Protein AF-A0A0P7KLW0-F1 (afdb_monomer_lite)

Sequence (249 aa):
MVVEVHFADFGMEVHVEDLSSQNHQKFRFFIYCDQPLLVEGDLVSRRRETFSFLHPQSLEDTTVVNGDRLVDFEALEKDIDPSIIPGDVSELLPSERRHFGSGSGGSAKVSGTLRSVLEDFVKKEIVGAKLVSHYLNETGRVTADGSPWTPRLAYFLIALSGVSQEKPAKQKKRTARHKPQKAQKPQPHARVKKRPRLSRTQFGNSVSQSAKKTHKPRSEPAARLSTDVDDWARMLSRLGRVSRKDDDG

Radius of gyration: 30.96 Å; chains: 1; bounding box: 100×59×79 Å

Structure (mmCIF, N/CA/C/O backbone):
data_AF-A0A0P7KLW0-F1
#
_entry.id   AF-A0A0P7KLW0-F1
#
loop_
_atom_site.group_PDB
_atom_site.id
_atom_site.type_symbol
_atom_site.label_atom_id
_atom_site.label_alt_id
_atom_site.label_comp_id
_atom_site.label_asym_id
_atom_site.label_entity_id
_atom_site.label_seq_id
_atom_site.pdbx_PDB_ins_code
_atom_site.Cartn_x
_atom_site.Cartn_y
_atom_site.Cartn_z
_atom_site.occupancy
_atom_site.B_iso_or_equiv
_atom_site.auth_seq_id
_atom_site.auth_comp_id
_atom_site.auth_asym_id
_atom_site.auth_atom_id
_atom_site.pdbx_PDB_model_num
ATOM 1 N N . MET A 1 1 ? 18.971 -8.051 -14.921 1.00 91.56 1 MET A N 1
ATOM 2 C CA . MET A 1 1 ? 18.020 -9.086 -15.369 1.00 91.56 1 MET A CA 1
ATOM 3 C C . MET A 1 1 ? 17.186 -9.526 -14.190 1.00 91.56 1 MET A C 1
ATOM 5 O O . MET A 1 1 ? 17.732 -9.668 -13.102 1.00 91.56 1 MET A O 1
ATOM 9 N N . VAL A 1 2 ? 15.884 -9.684 -14.383 1.00 94.44 2 VAL A N 1
ATOM 10 C CA . VAL A 1 2 ? 14.975 -10.185 -13.353 1.00 94.44 2 VAL A CA 1
ATOM 11 C C . VAL A 1 2 ? 15.269 -11.659 -13.103 1.00 94.44 2 VAL A C 1
ATOM 13 O O . VAL A 1 2 ? 15.330 -12.445 -14.046 1.00 94.44 2 VAL A O 1
ATOM 16 N N . VAL A 1 3 ? 15.481 -12.018 -11.840 1.00 94.25 3 VAL A N 1
ATOM 17 C CA . VAL A 1 3 ? 15.789 -13.397 -11.421 1.00 94.25 3 VAL A CA 1
ATOM 18 C C . VAL A 1 3 ? 14.651 -14.054 -10.659 1.00 94.25 3 VAL A C 1
ATOM 20 O O . VAL A 1 3 ? 14.588 -15.272 -10.623 1.00 94.25 3 VAL A O 1
ATOM 23 N N . GLU A 1 4 ? 13.780 -13.261 -10.042 1.00 94.31 4 GLU A N 1
ATOM 24 C CA . GLU A 1 4 ? 12.626 -13.746 -9.291 1.00 94.31 4 GLU A CA 1
ATOM 25 C C . GLU A 1 4 ? 11.600 -12.615 -9.203 1.00 94.31 4 GLU A C 1
ATOM 27 O O . GLU A 1 4 ? 11.965 -11.445 -9.017 1.00 94.31 4 GLU A O 1
ATOM 32 N N . VAL A 1 5 ? 10.322 -12.968 -9.325 1.00 94.00 5 VAL A N 1
ATOM 33 C CA . VAL A 1 5 ? 9.197 -12.046 -9.155 1.00 94.00 5 VAL A CA 1
ATOM 34 C C . VAL A 1 5 ? 8.166 -12.686 -8.243 1.00 94.00 5 VAL A C 1
ATOM 36 O O . VAL A 1 5 ? 7.717 -13.803 -8.483 1.00 94.00 5 VAL A O 1
ATOM 39 N N . HIS A 1 6 ? 7.742 -11.946 -7.225 1.00 93.19 6 HIS A N 1
ATOM 40 C CA . HIS A 1 6 ? 6.619 -12.320 -6.384 1.00 93.19 6 HIS A CA 1
ATOM 41 C C . HIS A 1 6 ? 5.515 -11.271 -6.514 1.00 93.19 6 HIS A C 1
ATOM 43 O O . HIS A 1 6 ? 5.661 -10.141 -6.043 1.00 93.19 6 HIS A O 1
ATOM 49 N N . PHE A 1 7 ? 4.402 -11.655 -7.139 1.00 90.56 7 PHE A N 1
ATOM 50 C CA . PHE A 1 7 ? 3.217 -10.813 -7.285 1.00 90.56 7 PHE A CA 1
ATOM 51 C C . PHE A 1 7 ? 2.079 -11.337 -6.410 1.00 90.56 7 PHE A C 1
ATOM 53 O O . PHE A 1 7 ? 1.603 -12.457 -6.600 1.00 90.56 7 PHE A O 1
ATOM 60 N N . ALA A 1 8 ? 1.640 -10.526 -5.452 1.00 86.44 8 ALA A N 1
ATOM 61 C CA . ALA A 1 8 ? 0.496 -10.825 -4.604 1.00 86.44 8 ALA A CA 1
ATOM 62 C C . ALA A 1 8 ? -0.126 -9.532 -4.082 1.00 86.44 8 ALA A C 1
ATOM 64 O O . ALA A 1 8 ? 0.582 -8.589 -3.738 1.00 86.44 8 ALA A O 1
ATOM 65 N N . ASP A 1 9 ? -1.452 -9.515 -3.978 1.00 83.00 9 ASP A N 1
ATOM 66 C CA . ASP A 1 9 ? -2.211 -8.413 -3.390 1.00 83.00 9 ASP A CA 1
ATOM 67 C C . ASP A 1 9 ? -1.860 -7.019 -3.960 1.00 83.00 9 ASP A C 1
ATOM 69 O O . ASP A 1 9 ? -1.641 -6.067 -3.213 1.00 83.00 9 ASP A O 1
ATOM 73 N N . PHE A 1 10 ? -1.753 -6.906 -5.288 1.00 87.62 10 PHE A N 1
ATOM 74 C CA . PHE A 1 10 ? -1.279 -5.707 -6.001 1.00 87.62 10 PHE A CA 1
ATOM 75 C C . PHE A 1 10 ? 0.166 -5.285 -5.709 1.00 87.62 10 PHE A C 1
ATOM 77 O O . PHE A 1 10 ? 0.628 -4.289 -6.253 1.00 87.62 10 PHE A O 1
ATOM 84 N N . GLY A 1 11 ? 0.902 -6.008 -4.868 1.00 88.69 11 GLY A N 1
ATOM 85 C CA . GLY A 1 11 ? 2.324 -5.803 -4.637 1.00 88.69 11 GLY A CA 1
ATOM 86 C C . GLY A 1 11 ? 3.164 -6.707 -5.531 1.00 88.69 11 GLY A C 1
ATOM 87 O O . GLY A 1 11 ? 2.982 -7.924 -5.534 1.00 88.69 11 GLY A O 1
ATOM 88 N N . MET A 1 12 ? 4.123 -6.123 -6.244 1.00 92.38 12 MET A N 1
ATOM 89 C CA . MET A 1 12 ? 5.135 -6.850 -7.003 1.00 92.38 12 MET A CA 1
ATOM 90 C C . MET A 1 12 ? 6.510 -6.613 -6.381 1.00 92.38 12 MET A C 1
ATOM 92 O O . MET A 1 12 ? 7.042 -5.505 -6.428 1.00 92.38 12 MET A O 1
ATOM 96 N N . GLU A 1 13 ? 7.084 -7.660 -5.793 1.00 93.94 13 GLU A N 1
ATOM 97 C CA . GLU A 1 13 ? 8.4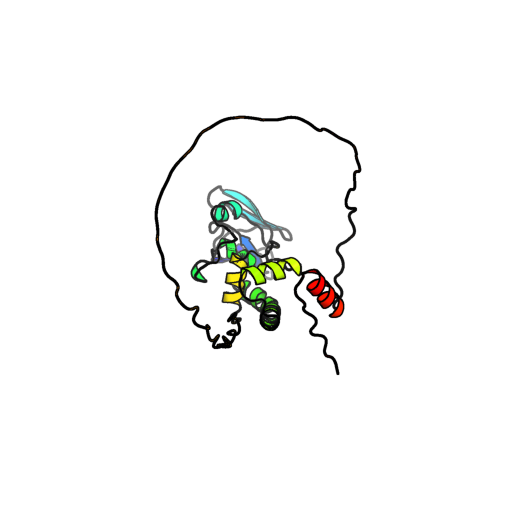68 -7.691 -5.322 1.00 93.94 13 GLU A CA 1
ATOM 98 C C . GLU A 1 13 ? 9.342 -8.316 -6.408 1.00 93.94 13 GLU A C 1
ATOM 100 O O . GLU A 1 13 ? 9.071 -9.422 -6.875 1.00 93.94 13 GLU A O 1
ATOM 105 N N . VAL A 1 14 ? 10.375 -7.592 -6.831 1.00 94.88 14 VAL A N 1
ATOM 106 C CA . VAL A 1 14 ? 11.220 -7.971 -7.964 1.00 94.88 14 VAL A CA 1
ATOM 107 C C . VAL A 1 14 ? 12.668 -8.050 -7.509 1.00 94.88 14 VAL A C 1
ATOM 109 O O . VAL A 1 14 ? 13.231 -7.073 -7.000 1.00 94.88 14 VAL A O 1
ATOM 112 N N . HIS A 1 15 ? 13.289 -9.204 -7.739 1.00 94.56 15 HIS A N 1
ATOM 113 C CA . HIS A 1 15 ? 14.725 -9.388 -7.595 1.00 94.56 15 HIS A CA 1
ATOM 114 C C . HIS A 1 15 ? 15.401 -9.241 -8.953 1.00 94.56 15 HIS A C 1
ATOM 116 O O . HIS A 1 15 ? 15.047 -9.905 -9.927 1.00 94.56 15 HIS A O 1
ATOM 122 N N . VAL A 1 16 ? 16.409 -8.375 -9.009 1.00 94.12 16 VAL A N 1
ATOM 123 C CA . VAL A 1 16 ? 17.178 -8.092 -10.220 1.00 94.12 16 VAL A CA 1
ATOM 124 C C . VAL A 1 16 ? 18.650 -8.339 -9.955 1.00 94.12 16 VAL A C 1
ATOM 126 O O . VAL A 1 16 ? 19.209 -7.861 -8.972 1.00 94.12 16 VAL A O 1
ATOM 129 N N . GLU A 1 17 ? 19.293 -9.046 -10.866 1.00 93.31 17 GLU A N 1
ATOM 130 C CA . GLU A 1 17 ? 20.733 -9.238 -10.898 1.00 93.31 17 GLU A CA 1
ATOM 131 C C . GLU A 1 17 ? 21.385 -8.277 -11.895 1.00 93.31 17 GLU A C 1
ATOM 133 O O . GLU A 1 17 ? 20.928 -8.127 -13.036 1.00 93.31 17 GLU A O 1
ATOM 138 N N . ASP A 1 18 ? 22.454 -7.612 -11.469 1.00 90.00 18 ASP A N 1
ATOM 139 C CA . ASP A 1 18 ? 23.253 -6.746 -12.326 1.00 90.00 18 ASP A CA 1
ATOM 140 C C . ASP A 1 18 ? 24.276 -7.551 -13.129 1.00 90.00 18 ASP A C 1
ATOM 142 O O . ASP A 1 18 ? 25.317 -7.969 -12.615 1.00 90.00 18 ASP A O 1
ATOM 146 N N . LEU A 1 19 ? 23.975 -7.696 -14.420 1.00 85.25 19 LEU A N 1
ATOM 147 C CA . LEU A 1 19 ? 24.804 -8.396 -15.399 1.00 85.25 19 LEU A CA 1
ATOM 148 C C . LEU A 1 19 ? 26.103 -7.654 -15.746 1.00 85.25 19 LEU A C 1
ATOM 150 O O . LEU A 1 19 ? 27.014 -8.257 -16.307 1.00 85.25 19 LEU A O 1
ATOM 154 N N . SER A 1 20 ? 26.191 -6.351 -15.464 1.00 81.00 20 SER A N 1
ATOM 155 C CA . SER A 1 20 ? 27.387 -5.548 -15.749 1.00 81.00 20 SER A CA 1
ATOM 156 C C . SER A 1 20 ? 28.436 -5.635 -14.637 1.00 81.00 20 SER A C 1
ATOM 158 O O . SER A 1 20 ? 29.604 -5.305 -14.847 1.00 81.00 20 SER A O 1
ATOM 160 N N . SER A 1 21 ? 28.033 -6.100 -13.451 1.00 78.69 21 SER A N 1
ATOM 161 C CA . SER A 1 21 ? 28.905 -6.231 -12.289 1.00 78.69 21 SER A CA 1
ATOM 162 C C . SER A 1 21 ? 29.604 -7.597 -12.272 1.00 78.69 21 SER A C 1
ATOM 164 O O . SER A 1 21 ? 28.958 -8.633 -12.389 1.00 78.69 21 SER A O 1
ATOM 166 N N . GLN A 1 22 ? 30.923 -7.625 -12.044 1.00 74.94 22 GLN A N 1
ATOM 167 C CA . GLN A 1 22 ? 31.673 -8.889 -11.897 1.00 74.94 22 GLN A CA 1
ATOM 168 C C . GLN A 1 22 ? 31.200 -9.741 -10.704 1.00 74.94 22 GLN A C 1
ATOM 170 O O . GLN A 1 22 ? 31.436 -10.943 -10.670 1.00 74.94 22 GLN A O 1
ATOM 175 N N . ASN A 1 23 ? 30.526 -9.120 -9.732 1.00 81.12 23 ASN A N 1
ATOM 176 C CA . ASN A 1 23 ? 30.073 -9.769 -8.504 1.00 81.12 23 ASN A CA 1
ATOM 177 C C . ASN A 1 23 ? 28.597 -10.192 -8.546 1.00 81.12 23 ASN A C 1
ATOM 179 O O . ASN A 1 23 ? 28.079 -10.592 -7.504 1.00 81.12 23 ASN A O 1
ATOM 183 N N . HIS A 1 24 ? 27.916 -10.079 -9.695 1.00 81.06 24 HIS A N 1
ATOM 184 C CA . HIS A 1 24 ? 26.500 -10.444 -9.837 1.00 81.06 24 HIS A CA 1
ATOM 185 C C . HIS A 1 24 ? 25.620 -9.798 -8.756 1.00 81.06 24 HIS A C 1
ATOM 187 O O . HIS A 1 24 ? 24.845 -10.458 -8.057 1.00 81.06 24 HIS A O 1
ATOM 193 N N . GLN A 1 25 ? 25.798 -8.489 -8.546 1.00 88.44 25 GLN A N 1
ATOM 194 C CA . GLN A 1 25 ? 25.148 -7.792 -7.447 1.00 88.44 25 GLN A CA 1
ATOM 195 C C . GLN A 1 25 ? 23.627 -7.865 -7.598 1.00 88.44 25 GLN A C 1
ATOM 197 O O . GLN A 1 25 ? 23.065 -7.513 -8.636 1.00 88.44 25 GLN A O 1
ATOM 202 N N . LYS A 1 26 ? 22.960 -8.317 -6.533 1.00 90.81 26 LYS A N 1
ATOM 203 C CA . LYS A 1 26 ? 21.505 -8.442 -6.494 1.00 90.81 26 LYS A CA 1
ATOM 204 C C . LYS A 1 26 ? 20.874 -7.209 -5.875 1.00 90.81 26 LYS A C 1
ATOM 206 O O . LYS A 1 26 ? 21.331 -6.689 -4.856 1.00 90.81 26 LYS A O 1
ATOM 211 N N . PHE A 1 27 ? 19.786 -6.781 -6.487 1.00 91.69 27 PHE A N 1
ATOM 212 C CA . PHE A 1 27 ? 18.966 -5.669 -6.060 1.00 91.69 27 PHE A CA 1
ATOM 213 C C . PHE A 1 27 ? 17.524 -6.110 -5.949 1.00 91.69 27 PHE A C 1
ATOM 215 O O . PHE A 1 27 ? 17.085 -7.056 -6.598 1.00 91.69 27 PHE A O 1
ATOM 222 N N . ARG A 1 28 ? 16.794 -5.397 -5.104 1.00 92.56 28 ARG A N 1
ATOM 223 C CA . ARG A 1 28 ? 15.390 -5.650 -4.866 1.00 92.56 28 ARG A CA 1
ATOM 224 C C . ARG A 1 28 ? 14.640 -4.343 -4.883 1.00 92.56 28 ARG A C 1
ATOM 226 O O . ARG A 1 28 ? 15.096 -3.374 -4.273 1.00 92.56 28 ARG A O 1
ATOM 233 N N . PHE A 1 29 ? 13.497 -4.349 -5.538 1.00 92.75 29 PHE A N 1
ATOM 234 C CA . PHE A 1 29 ? 12.535 -3.271 -5.439 1.00 92.75 29 PHE A CA 1
ATOM 235 C C . PHE A 1 29 ? 11.126 -3.844 -5.370 1.00 92.75 29 PHE A C 1
ATOM 237 O O . PHE A 1 29 ? 10.884 -5.008 -5.686 1.00 92.75 29 PHE A O 1
ATOM 244 N N . PHE A 1 30 ? 10.215 -3.016 -4.895 1.00 91.31 30 PHE A N 1
ATOM 245 C CA . PHE A 1 30 ? 8.819 -3.329 -4.702 1.00 91.31 30 PHE A CA 1
ATOM 246 C C . PHE A 1 30 ? 7.990 -2.209 -5.31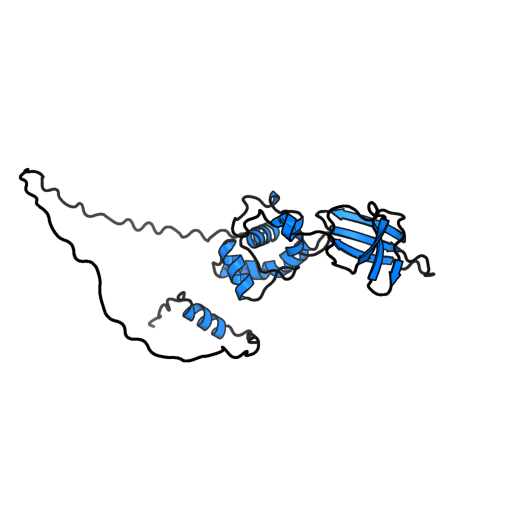8 1.00 91.31 30 PHE A C 1
ATOM 248 O O . PHE A 1 30 ? 8.299 -1.039 -5.097 1.00 91.31 30 PHE A O 1
ATOM 255 N N . ILE A 1 31 ? 6.949 -2.552 -6.066 1.00 92.31 31 ILE A N 1
ATOM 256 C CA . ILE A 1 31 ? 5.982 -1.597 -6.619 1.00 92.31 31 ILE A CA 1
ATOM 257 C C . ILE A 1 31 ? 4.562 -2.118 -6.446 1.00 92.31 31 ILE A C 1
ATOM 259 O O . ILE A 1 31 ? 4.351 -3.320 -6.292 1.00 92.31 31 ILE A O 1
ATOM 263 N N . TYR A 1 32 ? 3.595 -1.208 -6.482 1.00 89.69 32 TYR A N 1
ATOM 264 C CA . TYR A 1 32 ? 2.182 -1.544 -6.517 1.00 89.69 32 TYR A CA 1
ATOM 265 C C . TYR A 1 32 ? 1.647 -1.470 -7.948 1.00 89.69 32 TYR A C 1
ATOM 267 O O . TYR A 1 32 ? 1.745 -0.421 -8.582 1.00 89.69 32 TYR A O 1
ATOM 275 N N . CYS A 1 33 ? 1.062 -2.552 -8.450 1.00 91.19 33 CYS A N 1
ATOM 276 C CA . CYS A 1 33 ? 0.481 -2.642 -9.788 1.00 91.19 33 CYS A CA 1
ATOM 277 C C . CYS A 1 33 ? -0.732 -3.584 -9.799 1.00 91.19 33 CYS A C 1
ATOM 279 O O . CYS A 1 33 ? -0.853 -4.477 -8.963 1.00 91.19 33 CYS A O 1
ATOM 281 N N . ASP A 1 34 ? -1.654 -3.370 -10.735 1.00 89.50 34 ASP A N 1
ATOM 282 C CA . ASP A 1 34 ? -2.888 -4.152 -10.889 1.00 89.50 34 ASP A CA 1
ATOM 283 C C . ASP A 1 34 ? -2.666 -5.519 -11.556 1.00 89.50 34 ASP A C 1
ATOM 285 O O . ASP A 1 34 ? -3.422 -6.463 -11.320 1.00 89.50 34 ASP A O 1
ATOM 289 N N . GLN A 1 35 ? -1.595 -5.639 -12.336 1.00 90.31 35 GLN A N 1
ATOM 290 C CA . GLN A 1 35 ? -1.191 -6.845 -13.053 1.00 90.31 35 GLN A CA 1
ATOM 291 C C . GLN A 1 35 ? 0.327 -7.079 -12.947 1.00 90.31 35 GLN A C 1
ATOM 293 O O . GLN A 1 35 ? 1.075 -6.131 -12.694 1.00 90.31 35 GLN A O 1
ATOM 298 N N . PRO A 1 36 ? 0.820 -8.317 -13.142 1.00 91.81 36 PRO A N 1
ATOM 299 C CA . PRO A 1 36 ? 2.255 -8.581 -13.188 1.00 91.81 36 PRO A CA 1
ATOM 300 C C . PRO A 1 36 ? 2.882 -7.884 -14.403 1.00 91.81 36 PRO A C 1
ATOM 302 O O . PRO A 1 36 ? 2.505 -8.149 -15.545 1.00 91.81 36 PRO A O 1
ATOM 305 N N . LEU A 1 37 ? 3.835 -6.984 -14.150 1.00 94.38 37 LEU A N 1
ATOM 306 C CA . LEU A 1 37 ? 4.496 -6.194 -15.199 1.00 94.38 37 LEU A CA 1
ATOM 307 C C . LEU A 1 37 ? 5.842 -6.771 -15.642 1.00 94.38 37 LEU A C 1
ATOM 309 O O . LEU A 1 37 ? 6.358 -6.364 -16.676 1.00 94.38 37 LEU A O 1
ATOM 313 N N . LEU A 1 38 ? 6.411 -7.677 -14.849 1.00 95.31 38 LEU A N 1
ATOM 314 C CA . LEU A 1 38 ? 7.716 -8.285 -15.077 1.00 95.31 38 LEU A CA 1
ATOM 315 C C . LEU A 1 38 ? 7.646 -9.785 -14.807 1.00 95.31 38 LEU A C 1
ATOM 317 O O . LEU A 1 38 ? 6.909 -10.233 -13.924 1.00 95.31 38 LEU A O 1
ATOM 321 N N . VAL A 1 39 ? 8.459 -10.543 -15.531 1.00 94.75 39 VAL A N 1
ATOM 322 C CA . VAL A 1 39 ? 8.685 -11.976 -15.328 1.00 94.75 39 VAL A CA 1
ATOM 323 C C . VAL A 1 39 ? 10.179 -12.286 -15.242 1.00 94.75 39 VAL A C 1
ATOM 325 O O . VAL A 1 39 ? 11.036 -11.457 -15.552 1.00 94.75 39 VAL A O 1
ATOM 328 N N . GLU A 1 40 ? 10.513 -13.492 -14.785 1.00 95.06 40 GLU A N 1
ATOM 329 C CA . GLU A 1 40 ? 11.898 -13.965 -14.774 1.00 95.06 40 GLU A CA 1
ATOM 330 C C . GLU A 1 40 ? 12.511 -13.912 -16.179 1.00 95.06 40 GLU A C 1
ATOM 332 O O . GLU A 1 40 ? 11.895 -14.316 -17.164 1.00 95.06 40 GLU A O 1
ATOM 337 N N . GLY A 1 41 ? 13.742 -13.406 -16.262 1.00 93.00 41 GLY A N 1
ATOM 338 C CA . GLY A 1 41 ? 14.449 -13.184 -17.523 1.00 93.00 41 GLY A CA 1
ATOM 339 C C . GLY A 1 41 ? 14.274 -11.785 -18.117 1.00 93.00 41 GLY A C 1
ATOM 340 O O . GLY A 1 41 ? 15.076 -11.407 -18.973 1.00 93.00 41 GLY A O 1
ATOM 341 N N . ASP A 1 42 ? 13.322 -10.979 -17.636 1.00 94.31 42 ASP A N 1
ATOM 342 C CA . ASP A 1 42 ? 13.124 -9.630 -18.167 1.00 94.31 42 ASP A CA 1
ATOM 343 C C . ASP A 1 42 ? 14.329 -8.713 -17.915 1.00 94.31 42 ASP A C 1
ATOM 345 O O . ASP A 1 42 ? 15.071 -8.804 -16.923 1.00 94.31 42 ASP A O 1
ATOM 349 N N . LEU A 1 43 ? 14.534 -7.782 -18.846 1.00 93.25 43 LEU A N 1
ATOM 350 C CA . LEU A 1 43 ? 15.576 -6.773 -18.740 1.00 93.25 43 LEU A CA 1
ATOM 351 C C . LEU A 1 43 ? 15.030 -5.537 -18.030 1.00 93.25 43 LEU A C 1
ATOM 353 O O . LEU A 1 43 ? 14.118 -4.869 -18.503 1.00 93.25 43 LEU A O 1
ATOM 357 N N . VAL A 1 44 ? 15.660 -5.216 -16.905 1.00 94.38 44 VAL A N 1
ATOM 358 C CA . VAL A 1 44 ? 15.415 -3.996 -16.139 1.00 94.38 44 VAL A CA 1
ATOM 359 C C . VAL A 1 44 ? 16.702 -3.187 -16.154 1.00 94.38 44 VAL A C 1
ATOM 361 O O . VAL A 1 44 ? 17.760 -3.684 -15.755 1.00 94.38 44 VAL A O 1
ATOM 364 N N . SER A 1 45 ? 16.610 -1.945 -16.616 1.00 93.31 45 SER A N 1
ATOM 365 C CA . SER A 1 45 ? 17.679 -0.964 -16.483 1.00 93.31 45 SER A CA 1
ATOM 366 C C . SER A 1 45 ? 17.610 -0.346 -15.097 1.00 93.31 45 SER A C 1
ATOM 368 O O . SER A 1 45 ? 16.530 -0.033 -14.599 1.00 93.31 45 SER A O 1
ATOM 370 N N . ARG A 1 46 ? 18.759 -0.148 -14.458 1.00 91.69 46 ARG A N 1
ATOM 371 C CA . ARG A 1 46 ? 18.819 0.515 -13.160 1.00 91.69 46 ARG A CA 1
ATOM 372 C C . ARG A 1 46 ? 19.758 1.701 -13.214 1.00 91.69 46 ARG A C 1
ATOM 374 O O . ARG A 1 46 ? 20.920 1.581 -13.598 1.00 91.69 46 ARG A O 1
ATOM 381 N N . ARG A 1 47 ? 19.281 2.841 -12.723 1.00 91.12 47 ARG A N 1
ATOM 382 C CA . ARG A 1 47 ? 20.084 4.046 -12.534 1.00 91.12 47 ARG A CA 1
ATOM 383 C C . ARG A 1 47 ? 19.856 4.590 -11.130 1.00 91.12 47 ARG A C 1
ATOM 385 O O . ARG A 1 47 ? 18.832 5.201 -10.851 1.00 91.12 47 ARG A O 1
ATOM 392 N N . ARG A 1 48 ? 20.850 4.417 -10.252 1.00 89.56 48 ARG A N 1
ATOM 393 C CA . ARG A 1 48 ? 20.769 4.792 -8.827 1.00 89.56 48 ARG A CA 1
ATOM 394 C C . ARG A 1 48 ? 19.605 4.073 -8.123 1.00 89.56 48 ARG A C 1
ATOM 396 O O . ARG A 1 48 ? 19.684 2.865 -7.911 1.00 89.56 48 ARG A O 1
ATOM 403 N N . GLU A 1 49 ? 18.555 4.796 -7.754 1.00 90.38 49 GLU A N 1
ATOM 404 C CA . GLU A 1 49 ? 17.362 4.277 -7.066 1.00 90.38 49 GLU A CA 1
ATOM 405 C C . GLU A 1 49 ? 16.195 4.010 -8.022 1.00 90.38 49 GLU A C 1
ATOM 407 O O . GLU A 1 49 ? 15.156 3.505 -7.608 1.00 90.38 49 GLU A O 1
ATOM 412 N N . THR A 1 50 ? 16.382 4.330 -9.300 1.00 95.06 50 THR A N 1
ATOM 413 C CA . THR A 1 50 ? 15.366 4.216 -10.335 1.00 95.06 50 THR A CA 1
ATOM 414 C C . THR A 1 50 ? 15.557 2.935 -11.138 1.00 95.06 50 THR A C 1
ATOM 416 O O . THR A 1 50 ? 16.686 2.584 -11.503 1.00 95.06 50 THR A O 1
ATOM 419 N N . PHE A 1 51 ? 14.447 2.270 -11.434 1.00 95.38 51 PHE A N 1
ATOM 420 C CA . PHE A 1 51 ? 14.351 1.075 -12.260 1.00 95.38 51 PHE A CA 1
ATOM 421 C C . PHE A 1 51 ? 13.475 1.392 -13.470 1.00 95.38 51 PHE A C 1
ATOM 423 O O . PHE A 1 51 ? 12.409 1.979 -13.312 1.00 95.38 51 PHE A O 1
ATOM 430 N N . SER A 1 52 ? 13.919 1.013 -14.662 1.00 95.69 52 SER A N 1
ATOM 431 C CA . SER A 1 52 ? 13.193 1.240 -15.912 1.00 95.69 52 SER A CA 1
ATOM 432 C C . SER A 1 52 ? 13.044 -0.067 -16.682 1.00 95.69 52 SER A C 1
ATOM 434 O O . SER A 1 52 ? 13.998 -0.849 -16.766 1.00 95.69 52 SER A O 1
ATOM 436 N N . PHE A 1 53 ? 11.855 -0.314 -17.220 1.00 95.38 53 PHE A N 1
ATOM 437 C CA . PHE A 1 53 ? 11.504 -1.514 -17.977 1.00 95.38 53 PHE A CA 1
ATOM 438 C C . PHE A 1 53 ? 10.360 -1.221 -18.952 1.00 95.38 53 PHE A C 1
ATOM 440 O O . PHE A 1 53 ? 9.637 -0.243 -18.797 1.00 95.38 53 PHE A O 1
ATOM 447 N N . LEU A 1 54 ? 10.172 -2.080 -19.952 1.00 95.25 54 LEU A N 1
ATOM 448 C CA . LEU A 1 54 ? 9.075 -1.934 -20.907 1.00 95.25 54 LEU A CA 1
ATOM 449 C C . LEU A 1 54 ? 7.790 -2.537 -20.346 1.00 95.25 54 LEU A C 1
ATOM 451 O O . LEU A 1 54 ? 7.784 -3.680 -19.895 1.00 95.25 54 LEU A O 1
ATOM 455 N N . HIS A 1 55 ? 6.691 -1.790 -20.415 1.00 92.06 55 HIS A N 1
ATOM 456 C CA . HIS A 1 55 ? 5.382 -2.304 -20.035 1.00 92.06 55 HIS A CA 1
ATOM 457 C C . HIS A 1 55 ? 4.953 -3.429 -21.000 1.00 92.06 55 HIS A C 1
ATOM 459 O O . HIS A 1 55 ? 4.967 -3.217 -22.216 1.00 92.06 55 HIS A O 1
ATOM 465 N N . PRO A 1 56 ? 4.495 -4.600 -20.516 1.00 89.94 56 PRO A N 1
ATOM 466 C CA . PRO A 1 56 ? 4.283 -5.778 -21.366 1.00 89.94 56 PRO A CA 1
ATOM 467 C C . PRO A 1 56 ? 3.189 -5.596 -22.430 1.00 89.94 56 PRO A C 1
ATOM 469 O O . PRO A 1 56 ? 3.264 -6.194 -23.498 1.00 89.94 56 PRO A O 1
ATOM 472 N N . GLN A 1 57 ? 2.168 -4.775 -22.152 1.00 88.81 57 GLN A N 1
ATOM 473 C CA . GLN A 1 57 ? 1.049 -4.540 -23.080 1.00 88.81 57 GLN A CA 1
ATOM 474 C C . GLN A 1 57 ? 1.230 -3.300 -23.969 1.00 88.81 57 GLN A C 1
ATOM 476 O O . GLN A 1 57 ? 1.099 -3.404 -25.185 1.00 88.81 57 GLN A O 1
ATOM 481 N N . SER A 1 58 ? 1.511 -2.125 -23.392 1.00 90.56 58 SER A N 1
ATOM 482 C CA . SER A 1 58 ? 1.675 -0.881 -24.156 1.00 90.56 58 SER A CA 1
ATOM 483 C C . SER A 1 58 ? 3.043 -0.739 -24.828 1.00 90.56 58 SER A C 1
ATOM 485 O O . SER A 1 58 ? 3.170 0.068 -25.744 1.00 90.56 58 SER A O 1
ATOM 487 N N . LEU A 1 59 ? 4.055 -1.509 -24.399 1.00 90.19 59 LEU A N 1
ATOM 488 C CA . LEU A 1 59 ? 5.459 -1.372 -24.816 1.00 90.19 59 LEU A CA 1
ATOM 489 C C . LEU A 1 59 ? 6.048 0.022 -24.542 1.00 90.19 59 LEU A C 1
ATOM 491 O O . LEU A 1 59 ? 7.048 0.412 -25.145 1.00 90.19 59 LEU A O 1
ATOM 495 N N . GLU A 1 60 ? 5.439 0.774 -23.627 1.00 93.44 60 GLU A N 1
ATOM 496 C CA . GLU A 1 60 ? 5.945 2.064 -23.174 1.00 93.44 60 GLU A CA 1
ATOM 497 C C . GLU A 1 60 ? 7.024 1.874 -22.103 1.00 93.44 60 GLU A C 1
ATOM 499 O O . GLU A 1 60 ? 6.969 0.941 -21.295 1.00 93.44 60 GLU A O 1
ATOM 504 N N . ASP A 1 61 ? 8.010 2.771 -22.089 1.00 93.56 61 ASP A N 1
ATOM 505 C CA . ASP A 1 61 ? 9.046 2.775 -21.059 1.00 93.56 61 ASP A CA 1
ATOM 506 C C . ASP A 1 61 ? 8.440 3.193 -19.714 1.00 93.56 61 ASP A C 1
ATOM 508 O O . ASP A 1 61 ? 7.904 4.291 -19.558 1.00 93.56 61 ASP A O 1
ATOM 512 N N . THR A 1 62 ? 8.515 2.294 -18.740 1.00 95.06 62 THR A N 1
ATOM 513 C CA . THR A 1 62 ? 7.994 2.474 -17.388 1.00 95.06 62 THR A CA 1
ATOM 514 C C . THR A 1 62 ? 9.160 2.670 -16.445 1.00 95.06 62 THR A C 1
ATOM 516 O O . THR A 1 62 ? 10.037 1.818 -16.332 1.00 95.06 62 THR A O 1
ATOM 519 N N . THR A 1 63 ? 9.166 3.800 -15.748 1.00 95.81 63 THR A N 1
ATOM 520 C CA . THR A 1 63 ? 10.224 4.165 -14.811 1.00 95.81 63 THR A CA 1
ATOM 521 C C . THR A 1 63 ? 9.649 4.278 -13.408 1.00 95.81 63 THR A C 1
ATOM 523 O O . THR A 1 63 ? 8.695 5.022 -13.198 1.00 95.81 63 THR A O 1
ATOM 526 N N . VAL A 1 64 ? 10.245 3.555 -12.460 1.00 95.62 64 VAL A N 1
ATOM 527 C CA . VAL A 1 64 ? 9.772 3.450 -11.077 1.00 95.62 64 VAL A CA 1
ATOM 528 C C . VAL A 1 64 ? 10.894 3.600 -10.058 1.00 95.62 64 VAL A C 1
ATOM 530 O O . VAL A 1 64 ? 12.066 3.320 -10.327 1.00 95.62 64 VAL A O 1
ATOM 533 N N . VAL A 1 65 ? 10.520 3.989 -8.849 1.00 93.75 65 VAL A N 1
ATOM 534 C CA . VAL A 1 65 ? 11.311 3.857 -7.628 1.00 93.75 65 VAL A CA 1
ATOM 535 C C . VAL A 1 65 ? 10.644 2.878 -6.660 1.00 93.75 65 VAL A C 1
ATOM 537 O O . VAL A 1 65 ? 9.498 2.459 -6.822 1.00 93.75 65 VAL A O 1
ATOM 540 N N . ASN A 1 66 ? 11.394 2.464 -5.642 1.00 89.75 66 ASN A N 1
ATOM 541 C CA . ASN A 1 66 ? 10.907 1.509 -4.656 1.00 89.75 66 ASN A CA 1
ATOM 542 C C . ASN A 1 66 ? 9.724 2.086 -3.854 1.00 89.75 66 ASN A C 1
ATOM 544 O O . ASN A 1 66 ? 9.886 3.068 -3.132 1.00 89.75 66 ASN A O 1
ATOM 548 N N . GLY A 1 67 ? 8.569 1.428 -3.937 1.00 86.56 67 GLY A N 1
ATOM 549 C CA . GLY A 1 67 ? 7.310 1.826 -3.308 1.00 86.56 67 GLY A CA 1
ATOM 550 C C . GLY A 1 67 ? 6.325 2.542 -4.236 1.00 86.56 67 GLY A C 1
ATOM 551 O O . GLY A 1 67 ? 5.243 2.898 -3.769 1.00 86.56 67 GLY A O 1
ATOM 552 N N . ASP A 1 68 ? 6.666 2.741 -5.513 1.00 89.81 68 ASP A N 1
ATOM 553 C CA . ASP A 1 68 ? 5.789 3.428 -6.466 1.00 89.81 68 ASP A CA 1
ATOM 554 C C . ASP A 1 68 ? 4.452 2.719 -6.680 1.00 89.81 68 ASP A C 1
ATOM 556 O O . ASP A 1 68 ? 4.338 1.496 -6.568 1.00 89.81 68 ASP A O 1
ATOM 560 N N . ARG A 1 69 ? 3.434 3.520 -7.018 1.00 90.06 69 ARG A N 1
ATOM 561 C CA . ARG A 1 69 ? 2.067 3.071 -7.286 1.00 90.06 69 ARG A CA 1
ATOM 562 C C . ARG A 1 69 ? 1.724 3.287 -8.752 1.00 90.06 69 ARG A C 1
ATOM 564 O O . ARG A 1 69 ? 1.518 4.416 -9.183 1.00 90.06 69 ARG A O 1
ATOM 571 N N . LEU A 1 70 ? 1.647 2.193 -9.494 1.00 90.38 70 LEU A N 1
ATOM 572 C CA . LEU A 1 70 ? 1.199 2.148 -10.885 1.00 90.38 70 LEU A CA 1
ATOM 573 C C . LEU A 1 70 ? -0.289 1.788 -11.012 1.00 90.38 70 LEU A C 1
ATOM 575 O O . LEU A 1 70 ? -0.808 1.702 -12.117 1.00 90.38 70 LEU A O 1
ATOM 579 N N . VAL A 1 71 ? -0.968 1.581 -9.882 1.00 88.31 71 VAL A N 1
ATOM 580 C CA . VAL A 1 71 ? -2.405 1.314 -9.784 1.00 88.31 71 VAL A CA 1
ATOM 581 C C . VAL A 1 71 ? -3.112 2.468 -9.074 1.00 88.31 71 VAL A C 1
ATOM 583 O O . VAL A 1 71 ? -2.580 3.042 -8.121 1.00 88.31 71 VAL A O 1
ATOM 586 N N . ASP A 1 72 ? -4.323 2.787 -9.531 1.00 87.12 72 ASP A N 1
ATOM 587 C CA . ASP A 1 72 ? -5.218 3.759 -8.898 1.00 87.12 72 ASP A CA 1
ATOM 588 C C . ASP A 1 72 ? -6.016 3.072 -7.775 1.00 87.12 72 ASP A C 1
ATOM 590 O O . ASP A 1 72 ? -7.045 2.429 -8.003 1.00 87.12 72 ASP A O 1
ATOM 594 N N . PHE A 1 73 ? -5.506 3.163 -6.545 1.00 83.81 73 PHE A N 1
ATOM 595 C CA . PHE A 1 73 ? -6.176 2.584 -5.380 1.00 83.81 73 PHE A CA 1
ATOM 596 C C . PHE A 1 73 ? -7.452 3.337 -5.016 1.00 83.81 73 PHE A C 1
ATOM 598 O O . PHE A 1 73 ? -8.404 2.731 -4.532 1.00 83.81 73 PHE A O 1
ATOM 605 N N . GLU A 1 74 ? -7.492 4.642 -5.260 1.00 83.81 74 GLU A N 1
ATOM 606 C CA . GLU A 1 74 ? -8.649 5.484 -5.000 1.00 83.81 74 GLU A CA 1
ATOM 607 C C . GLU A 1 74 ? -9.846 5.048 -5.855 1.00 83.81 74 GLU A C 1
ATOM 609 O O . GLU A 1 74 ? -10.975 5.010 -5.362 1.00 83.81 74 GLU A O 1
ATOM 614 N N . ALA A 1 75 ? -9.607 4.653 -7.107 1.00 85.12 75 ALA A N 1
ATOM 615 C CA . ALA A 1 75 ? -10.626 4.054 -7.961 1.00 85.12 75 ALA A CA 1
ATOM 616 C C . ALA A 1 75 ? -11.093 2.684 -7.442 1.00 85.12 75 ALA A C 1
ATOM 618 O O . ALA A 1 75 ? -12.296 2.416 -7.448 1.00 85.12 75 ALA A O 1
ATOM 619 N N . LEU A 1 76 ? -10.172 1.841 -6.961 1.00 82.44 76 LEU A N 1
ATOM 620 C CA . LEU A 1 76 ? -10.492 0.513 -6.417 1.00 82.44 76 LEU A CA 1
ATOM 621 C C . LEU A 1 76 ? -11.283 0.578 -5.103 1.00 82.44 76 LEU A C 1
ATOM 623 O O . LEU A 1 76 ? -12.082 -0.311 -4.815 1.00 82.44 76 LEU A O 1
ATOM 627 N N . GLU A 1 77 ? -11.072 1.625 -4.308 1.00 84.12 77 GLU A N 1
ATOM 628 C CA . GLU A 1 77 ? -11.665 1.774 -2.974 1.00 84.12 77 GLU A CA 1
ATOM 629 C C . GLU A 1 77 ? -12.858 2.730 -2.932 1.00 84.12 77 GLU A C 1
ATOM 631 O O . GLU A 1 77 ? -13.462 2.922 -1.877 1.00 84.12 77 GLU A O 1
ATOM 636 N N . LYS A 1 78 ? -13.236 3.308 -4.075 1.00 84.00 78 LYS A N 1
ATOM 637 C CA . LYS A 1 78 ? -14.277 4.338 -4.176 1.00 84.00 78 LYS A CA 1
ATOM 638 C C . LYS A 1 78 ? -15.619 3.928 -3.566 1.00 84.00 78 LYS A C 1
ATOM 640 O O . LYS A 1 78 ? -16.314 4.768 -2.997 1.00 84.00 78 LYS A O 1
ATOM 645 N N . ASP A 1 79 ? -15.976 2.655 -3.694 1.00 82.81 79 ASP A N 1
ATOM 646 C CA . ASP A 1 79 ? -17.272 2.130 -3.256 1.00 82.81 79 ASP A CA 1
ATOM 647 C C . ASP A 1 79 ? -17.250 1.600 -1.811 1.00 82.81 79 ASP A C 1
ATOM 649 O O . ASP A 1 79 ? -18.264 1.122 -1.297 1.00 82.81 79 ASP A O 1
ATOM 653 N N . ILE A 1 80 ? -16.107 1.695 -1.128 1.00 85.00 80 ILE A N 1
ATOM 654 C CA . ILE A 1 80 ? -15.941 1.225 0.245 1.00 85.00 80 ILE A CA 1
ATOM 655 C C . ILE A 1 80 ? -16.219 2.380 1.201 1.00 85.00 80 ILE A C 1
ATOM 657 O O . ILE A 1 80 ? -15.540 3.404 1.181 1.00 85.00 80 ILE A O 1
ATOM 661 N N . ASP A 1 81 ? -17.170 2.193 2.115 1.00 85.81 81 ASP A N 1
ATOM 662 C CA . ASP A 1 81 ? -17.312 3.106 3.246 1.00 85.81 81 ASP A CA 1
ATOM 663 C C . ASP A 1 81 ? -16.276 2.750 4.335 1.00 85.81 81 ASP A C 1
ATOM 665 O O . ASP A 1 81 ? -16.396 1.700 4.983 1.00 85.81 81 ASP A O 1
ATOM 669 N N . PRO A 1 82 ? -15.286 3.624 4.610 1.00 85.62 82 PRO A N 1
ATOM 670 C CA . PRO A 1 82 ? -14.248 3.375 5.614 1.00 85.62 82 PRO A CA 1
ATOM 671 C C . PRO A 1 82 ? -14.789 3.262 7.052 1.00 85.62 82 PRO A C 1
ATOM 673 O O . PRO A 1 82 ? -14.069 2.838 7.964 1.00 85.62 82 PRO A O 1
ATOM 676 N N . SER A 1 83 ? -16.043 3.658 7.284 1.00 87.19 83 SER A N 1
ATOM 677 C CA . SER A 1 83 ? -16.711 3.610 8.587 1.00 87.19 83 SER A CA 1
ATOM 678 C C . SER A 1 83 ? -17.396 2.273 8.869 1.00 87.19 83 SER A C 1
ATOM 680 O O . SER A 1 83 ? -17.713 1.990 10.035 1.00 87.19 83 SER A O 1
ATOM 682 N N . ILE A 1 84 ? -17.647 1.463 7.834 1.00 88.56 84 ILE A N 1
ATOM 683 C CA . ILE A 1 84 ? -18.266 0.144 7.969 1.00 88.56 84 ILE A CA 1
ATOM 684 C C . ILE A 1 84 ? -17.212 -0.831 8.487 1.00 88.56 84 ILE A C 1
ATOM 686 O O . ILE A 1 84 ? -16.167 -1.042 7.876 1.00 88.56 84 ILE A O 1
ATOM 690 N N . ILE A 1 85 ? -17.492 -1.416 9.650 1.00 88.25 85 ILE A N 1
ATOM 691 C CA . ILE A 1 85 ? -16.617 -2.409 10.269 1.00 88.25 85 ILE A CA 1
ATOM 692 C C . ILE A 1 85 ? -16.909 -3.775 9.628 1.00 88.25 85 ILE A C 1
ATOM 694 O O . ILE A 1 85 ? -18.071 -4.188 9.672 1.00 88.25 85 ILE A O 1
ATOM 698 N N . PRO A 1 86 ? -15.892 -4.459 9.073 1.00 88.38 86 PRO A N 1
ATOM 699 C CA . PRO A 1 86 ? -16.026 -5.802 8.513 1.00 88.38 86 PRO A CA 1
ATOM 700 C C . PRO A 1 86 ? -16.518 -6.827 9.540 1.00 88.38 86 PRO A C 1
ATOM 702 O O . PRO A 1 86 ? -16.304 -6.671 10.747 1.00 88.38 86 PRO A O 1
ATOM 705 N N . GLY A 1 87 ? -17.160 -7.891 9.059 1.00 82.75 87 GLY A N 1
ATOM 706 C CA . GLY A 1 87 ? -17.544 -9.039 9.878 1.00 82.75 87 GLY A CA 1
ATOM 707 C C . GLY A 1 87 ? -16.389 -10.013 10.103 1.00 82.75 87 GLY A C 1
ATOM 708 O O . GLY A 1 87 ? -16.278 -10.566 11.200 1.00 82.75 87 GLY A O 1
ATOM 709 N N . ASP A 1 88 ? -15.526 -10.177 9.097 1.00 86.44 88 ASP A N 1
ATOM 710 C CA . ASP A 1 88 ? -14.385 -11.097 9.119 1.00 86.44 88 ASP A CA 1
ATOM 711 C C . ASP A 1 88 ? -13.102 -10.495 8.508 1.00 86.44 88 ASP A C 1
ATOM 713 O O . ASP A 1 88 ? -13.133 -9.555 7.714 1.00 86.44 88 ASP A O 1
ATOM 717 N N . VAL A 1 89 ? -11.946 -11.068 8.859 1.00 84.69 89 VAL A N 1
ATOM 718 C CA . VAL A 1 89 ? -10.622 -10.695 8.329 1.00 84.69 89 VAL A CA 1
ATOM 719 C C . VAL A 1 89 ? -10.500 -11.009 6.838 1.00 84.69 89 VAL A C 1
ATOM 721 O O . VAL A 1 89 ? -9.760 -10.325 6.136 1.00 84.69 89 VAL A O 1
ATOM 724 N N . SER A 1 90 ? -11.247 -11.996 6.334 1.00 84.06 90 SER A N 1
ATOM 725 C CA . SER A 1 90 ? -11.274 -12.351 4.908 1.00 84.06 90 SER A CA 1
ATOM 726 C C . SER A 1 90 ? -11.826 -11.232 4.016 1.00 84.06 90 SER A C 1
ATOM 728 O O . SER A 1 90 ? -11.599 -11.248 2.811 1.00 84.06 90 SER A O 1
ATOM 730 N N . GLU A 1 91 ? -12.521 -10.244 4.591 1.00 87.00 91 GLU A N 1
ATOM 731 C CA . GLU A 1 91 ? -12.985 -9.050 3.875 1.00 87.00 91 GLU A CA 1
ATOM 732 C C . GLU A 1 91 ? -11.873 -8.014 3.640 1.00 87.00 91 GLU A C 1
ATOM 734 O O . GLU A 1 91 ? -12.146 -6.975 3.036 1.00 87.00 91 GLU A O 1
ATOM 739 N N . LEU A 1 92 ? -10.649 -8.245 4.140 1.00 86.88 92 LEU A N 1
ATOM 740 C CA . LEU A 1 92 ? -9.499 -7.370 3.911 1.00 86.88 92 LEU A CA 1
ATOM 741 C C . LEU A 1 92 ? -9.122 -7.389 2.434 1.00 86.88 92 LEU A C 1
ATOM 743 O O . LEU A 1 92 ? -8.649 -8.404 1.914 1.00 86.88 92 LEU A O 1
ATOM 747 N N . LEU A 1 93 ? -9.287 -6.247 1.774 1.00 85.88 93 LEU A N 1
ATOM 748 C CA . LEU A 1 93 ? -8.972 -6.142 0.361 1.00 85.88 93 LEU A CA 1
ATOM 749 C C . LEU A 1 93 ? -7.459 -6.090 0.134 1.00 85.88 93 LEU A C 1
ATOM 751 O O . LEU A 1 93 ? -6.726 -5.527 0.953 1.00 85.88 93 LEU A O 1
ATOM 755 N N . PRO A 1 94 ? -6.987 -6.611 -1.010 1.00 81.62 94 PRO A N 1
ATOM 756 C CA . PRO A 1 94 ? -5.604 -6.461 -1.443 1.00 81.62 94 PRO A CA 1
ATOM 757 C C . PRO A 1 94 ? -5.089 -5.020 -1.373 1.00 81.62 94 PRO A C 1
ATOM 759 O O . PRO A 1 94 ? -4.008 -4.775 -0.846 1.00 81.62 94 PRO A O 1
ATOM 762 N N . SER A 1 95 ? -5.899 -4.053 -1.818 1.00 82.50 95 SER A N 1
ATOM 763 C CA . SER A 1 95 ? -5.552 -2.633 -1.773 1.00 82.50 95 SER A CA 1
ATOM 764 C C . SER A 1 95 ? -5.321 -2.155 -0.336 1.00 82.50 95 SER A C 1
ATOM 766 O O . SER A 1 95 ? -4.317 -1.498 -0.064 1.00 82.50 95 SER A O 1
ATOM 768 N N . GLU A 1 96 ? -6.173 -2.553 0.612 1.00 87.25 96 GLU A N 1
ATOM 769 C CA . GLU A 1 96 ? -6.099 -2.146 2.019 1.00 87.25 96 GLU A CA 1
ATOM 770 C C . GLU A 1 96 ? -4.859 -2.706 2.739 1.00 87.25 96 GLU A C 1
ATOM 772 O O . GLU A 1 96 ? -4.408 -2.132 3.737 1.00 87.25 96 GLU A O 1
ATOM 777 N N . ARG A 1 97 ? -4.255 -3.798 2.238 1.00 83.88 97 ARG A N 1
ATOM 778 C CA . ARG A 1 97 ? -3.053 -4.404 2.843 1.00 83.88 97 ARG A CA 1
ATOM 779 C C . ARG A 1 97 ? -1.867 -3.445 2.897 1.00 83.88 97 ARG A C 1
ATOM 781 O O . ARG A 1 97 ? -1.077 -3.532 3.840 1.00 83.88 97 ARG A O 1
ATOM 788 N N . ARG A 1 98 ? -1.785 -2.479 1.971 1.00 82.50 98 ARG A N 1
ATOM 789 C CA . ARG A 1 98 ? -0.734 -1.443 1.952 1.00 82.50 98 ARG A CA 1
ATOM 790 C C . ARG A 1 98 ? -0.648 -0.661 3.266 1.00 82.50 98 ARG A C 1
ATOM 792 O O . ARG A 1 98 ? 0.440 -0.302 3.709 1.00 82.50 98 ARG A O 1
ATOM 799 N N . HIS A 1 99 ? -1.777 -0.475 3.955 1.00 86.19 99 HIS A N 1
ATOM 800 C CA . HIS A 1 99 ? -1.835 0.233 5.236 1.00 86.19 99 HIS A CA 1
ATOM 801 C C . HIS A 1 99 ? -1.120 -0.505 6.377 1.00 86.19 99 HIS A C 1
ATOM 803 O O . HIS A 1 99 ? -0.769 0.110 7.388 1.00 86.19 99 HIS A O 1
ATOM 809 N N . PHE A 1 100 ? -0.859 -1.802 6.205 1.00 85.25 100 PHE A N 1
ATOM 810 C CA . PHE A 1 100 ? -0.180 -2.658 7.175 1.00 85.25 100 PHE A CA 1
ATOM 811 C C . PHE A 1 100 ? 1.287 -2.934 6.805 1.00 85.25 100 PHE A C 1
ATOM 813 O O . PHE A 1 100 ? 1.954 -3.666 7.529 1.00 85.25 100 PHE A O 1
ATOM 820 N N . GLY A 1 101 ? 1.814 -2.327 5.737 1.00 75.38 101 GLY A N 1
ATOM 821 C CA . GLY A 1 101 ? 3.232 -2.364 5.361 1.00 75.38 101 GLY A CA 1
ATOM 822 C C . GLY A 1 101 ? 3.528 -3.151 4.084 1.00 75.38 101 GLY A C 1
ATOM 823 O O . GLY A 1 101 ? 2.799 -4.070 3.725 1.00 75.38 101 GLY A O 1
ATOM 824 N N . SER A 1 102 ? 4.627 -2.791 3.416 1.00 61.16 102 SER A N 1
ATOM 825 C CA . SER A 1 102 ? 5.031 -3.382 2.135 1.00 61.16 102 SER A CA 1
ATOM 826 C C . SER A 1 102 ? 5.640 -4.782 2.279 1.00 61.16 102 SER A C 1
ATOM 828 O O . SER A 1 102 ? 6.483 -5.019 3.150 1.00 61.16 102 SER A O 1
ATOM 830 N N . GLY A 1 103 ? 5.266 -5.674 1.357 1.00 58.97 103 GLY A N 1
ATOM 831 C CA . GLY A 1 103 ? 5.900 -6.974 1.123 1.00 58.97 103 GLY A CA 1
ATOM 832 C C . GLY A 1 103 ? 5.356 -8.145 1.948 1.00 58.97 103 GLY A C 1
ATOM 833 O O . GLY A 1 103 ? 4.630 -7.980 2.935 1.00 58.97 103 GLY A O 1
ATOM 834 N N . SER A 1 104 ? 5.756 -9.351 1.539 1.00 47.34 104 SER A N 1
ATOM 835 C CA . SER A 1 104 ? 5.519 -10.607 2.258 1.00 47.34 104 SER A CA 1
ATOM 836 C C . SER A 1 104 ? 6.129 -10.519 3.669 1.00 47.34 104 SER A C 1
ATOM 838 O O . SER A 1 104 ? 7.334 -10.658 3.865 1.00 47.34 104 SER A O 1
ATOM 840 N N . GLY A 1 105 ? 5.304 -10.170 4.665 1.00 51.31 105 GLY A N 1
ATOM 841 C CA . GLY A 1 105 ? 5.709 -9.995 6.069 1.00 51.31 105 GLY A CA 1
ATOM 842 C C . GLY A 1 105 ? 5.595 -8.574 6.647 1.00 51.31 105 GLY A C 1
ATOM 843 O O . GLY A 1 105 ? 5.861 -8.392 7.838 1.00 51.31 105 GLY A O 1
ATOM 844 N N . GLY A 1 106 ? 5.167 -7.573 5.867 1.00 59.41 106 GLY A N 1
ATOM 845 C CA . GLY A 1 106 ? 4.960 -6.195 6.348 1.00 59.41 106 GLY A CA 1
ATOM 846 C C . GLY A 1 106 ? 3.919 -6.100 7.470 1.00 59.41 106 GLY A C 1
ATOM 847 O O . GLY A 1 106 ? 4.189 -5.531 8.531 1.00 59.41 106 GLY A O 1
ATOM 848 N N . SER A 1 107 ? 2.785 -6.785 7.285 1.00 58.44 107 SER A N 1
ATOM 849 C CA . SER A 1 107 ? 1.683 -6.826 8.256 1.00 58.44 107 SER A CA 1
ATOM 850 C C . SER A 1 107 ? 2.121 -7.323 9.637 1.00 58.44 107 SER A C 1
ATOM 852 O O . SER A 1 107 ? 1.746 -6.734 10.648 1.00 58.44 107 SER A O 1
ATOM 854 N N . ALA A 1 108 ? 2.986 -8.338 9.712 1.00 59.41 108 ALA A N 1
ATOM 855 C CA . ALA A 1 108 ? 3.465 -8.867 10.990 1.00 59.41 108 ALA A CA 1
ATOM 856 C C . ALA A 1 108 ? 4.331 -7.852 11.760 1.00 59.41 108 ALA A C 1
ATOM 858 O O . ALA A 1 108 ? 4.263 -7.779 12.988 1.00 59.41 108 ALA A O 1
ATOM 859 N N . LYS A 1 109 ? 5.109 -7.022 11.052 1.00 67.06 109 LYS A N 1
ATOM 860 C CA . LYS A 1 109 ? 5.934 -5.969 11.665 1.00 67.06 109 LYS A CA 1
ATOM 861 C C . LYS A 1 109 ? 5.085 -4.809 12.183 1.00 67.06 109 LYS A C 1
ATOM 863 O O . LYS A 1 109 ? 5.302 -4.348 13.305 1.00 67.06 109 LYS A O 1
ATOM 868 N N . VAL A 1 110 ? 4.100 -4.353 11.408 1.00 68.62 110 VAL A N 1
ATOM 869 C CA . VAL A 1 110 ? 3.206 -3.259 11.831 1.00 68.62 110 VAL A CA 1
ATOM 870 C C . VAL A 1 110 ? 2.306 -3.714 12.977 1.00 68.62 110 VAL A C 1
ATOM 872 O O . VAL A 1 110 ? 2.242 -3.045 14.007 1.00 68.62 110 VAL A O 1
ATOM 875 N N . SER A 1 111 ? 1.708 -4.900 12.870 1.00 64.81 111 SER A N 1
ATOM 876 C CA . SER A 1 111 ? 0.938 -5.504 13.962 1.00 64.81 111 SER A CA 1
ATOM 877 C C . SER A 1 111 ? 1.795 -5.707 15.211 1.00 64.81 111 SER A C 1
ATOM 879 O O . SER A 1 111 ? 1.329 -5.424 16.307 1.00 64.81 111 SER A O 1
ATOM 881 N N . GLY A 1 112 ? 3.060 -6.122 15.071 1.00 68.56 112 GLY A N 1
ATOM 882 C CA . GLY A 1 112 ? 3.993 -6.279 16.191 1.00 68.56 112 GLY A CA 1
ATOM 883 C C . GLY A 1 112 ? 4.321 -4.968 16.910 1.00 68.56 112 GLY A C 1
ATOM 884 O O . GLY A 1 112 ? 4.292 -4.915 18.137 1.00 68.56 112 GLY A O 1
ATOM 885 N N . THR A 1 113 ? 4.581 -3.891 16.165 1.00 77.75 113 THR A N 1
ATOM 886 C CA . THR A 1 113 ? 4.886 -2.569 16.751 1.00 77.75 113 THR A CA 1
ATOM 887 C C . THR A 1 113 ? 3.666 -1.911 17.394 1.00 77.75 113 THR A C 1
ATOM 889 O O . THR A 1 113 ? 3.796 -1.252 18.425 1.00 77.75 113 THR A O 1
ATOM 892 N N . LEU A 1 114 ? 2.474 -2.102 16.821 1.00 83.25 114 LEU A N 1
ATOM 893 C CA . LEU A 1 114 ? 1.223 -1.565 17.362 1.00 83.25 114 LEU A CA 1
ATOM 894 C C . LEU A 1 114 ? 0.592 -2.464 18.429 1.00 83.25 114 LEU A C 1
ATOM 896 O O . LEU A 1 114 ? -0.315 -2.018 19.129 1.00 83.25 114 LEU A O 1
ATOM 900 N N . ARG A 1 115 ? 1.083 -3.692 18.613 1.00 83.69 115 ARG A N 1
ATOM 901 C CA . ARG A 1 115 ? 0.554 -4.630 19.608 1.00 83.69 115 ARG A CA 1
ATOM 902 C C . ARG A 1 115 ? 0.583 -4.057 21.021 1.00 83.69 115 ARG A C 1
ATOM 904 O O . ARG A 1 115 ? -0.440 -4.075 21.693 1.00 83.69 115 ARG A O 1
ATOM 911 N N . SER A 1 116 ? 1.718 -3.502 21.447 1.00 84.44 116 SER A N 1
ATOM 912 C CA . SER A 1 116 ? 1.859 -2.899 22.781 1.00 84.44 116 SER A CA 1
ATOM 913 C C . SER A 1 116 ? 0.899 -1.724 22.985 1.00 84.44 116 SER A C 1
ATOM 915 O O . SER A 1 116 ? 0.299 -1.580 24.046 1.00 84.44 116 SER A O 1
ATOM 917 N N . VAL A 1 117 ? 0.680 -0.926 21.936 1.00 87.00 117 VAL A N 1
ATOM 918 C CA . VAL A 1 117 ? -0.280 0.187 21.942 1.00 87.00 117 VAL A CA 1
ATOM 919 C C . VAL A 1 117 ? -1.707 -0.329 22.119 1.00 87.00 117 VAL A C 1
ATOM 921 O O . VAL A 1 117 ? -2.469 0.220 22.912 1.00 87.00 117 VAL A O 1
ATOM 924 N N . LEU A 1 118 ? -2.070 -1.398 21.408 1.00 87.12 118 LEU A N 1
ATOM 925 C CA . LEU A 1 118 ? -3.385 -2.023 21.536 1.00 87.12 118 LEU A CA 1
ATOM 926 C C . LEU A 1 118 ? -3.585 -2.665 22.910 1.00 87.12 118 LEU A C 1
ATOM 928 O O . LEU A 1 118 ? -4.670 -2.554 23.473 1.00 87.12 118 LEU A O 1
ATOM 932 N N . GLU A 1 119 ? -2.556 -3.291 23.479 1.00 87.19 119 GLU A N 1
ATOM 933 C CA . GLU A 1 119 ? -2.592 -3.820 24.847 1.00 87.19 119 GLU A CA 1
ATOM 934 C C . GLU A 1 119 ? -2.807 -2.695 25.874 1.00 87.19 119 GLU A C 1
ATOM 936 O O . GLU A 1 119 ? -3.620 -2.832 26.791 1.00 87.19 119 GLU A O 1
ATOM 941 N N . ASP A 1 120 ? -2.160 -1.543 25.694 1.00 86.94 120 ASP A N 1
ATOM 942 C CA . ASP A 1 120 ? -2.380 -0.366 26.539 1.00 86.94 120 ASP A CA 1
ATOM 943 C C . ASP A 1 120 ? -3.777 0.246 26.360 1.00 86.94 120 ASP A C 1
ATOM 945 O O . ASP A 1 120 ? -4.365 0.742 27.325 1.00 86.94 120 ASP A O 1
ATOM 949 N N . PHE A 1 121 ? -4.350 0.180 25.156 1.00 89.31 121 PHE A N 1
ATOM 950 C CA . PHE A 1 121 ? -5.741 0.568 24.917 1.00 89.31 121 PHE A CA 1
ATOM 951 C C . PHE A 1 121 ? -6.719 -0.343 25.656 1.00 89.31 121 PHE A C 1
ATOM 953 O O . PHE A 1 121 ? -7.643 0.164 26.295 1.00 89.31 121 PHE A O 1
ATOM 960 N N . VAL A 1 122 ? -6.475 -1.657 25.675 1.00 86.75 122 VAL A N 1
ATOM 961 C CA . VAL A 1 122 ? -7.287 -2.606 26.455 1.00 86.75 122 VAL A CA 1
ATOM 962 C C . VAL A 1 122 ? -7.231 -2.278 27.949 1.00 86.75 122 VAL A C 1
ATOM 964 O O . VAL A 1 122 ? -8.282 -2.191 28.585 1.00 86.75 122 VAL A O 1
ATOM 967 N N . LYS A 1 123 ? -6.040 -1.995 28.505 1.00 86.06 123 LYS A N 1
ATOM 968 C CA . LYS A 1 123 ? -5.886 -1.582 29.919 1.00 86.06 123 LYS A CA 1
ATOM 969 C C . LYS A 1 123 ? -6.691 -0.325 30.267 1.00 86.06 123 LYS A C 1
ATOM 971 O O . LYS A 1 123 ? -7.115 -0.166 31.407 1.00 86.06 123 LYS A O 1
ATOM 976 N N . LYS A 1 124 ? -6.901 0.567 29.295 1.00 83.50 124 LYS A N 1
ATOM 977 C CA . LYS A 1 124 ? -7.653 1.826 29.440 1.00 83.50 124 LYS A CA 1
ATOM 978 C C . LYS A 1 124 ? -9.135 1.704 29.059 1.00 83.50 124 LYS A C 1
ATOM 980 O O . LYS A 1 124 ? -9.806 2.724 28.924 1.00 83.50 124 LYS A O 1
ATOM 985 N N . GLU A 1 125 ? -9.642 0.487 28.852 1.00 83.94 125 GLU A N 1
ATOM 986 C CA . GLU A 1 125 ? -11.005 0.208 28.370 1.00 83.94 125 GLU A CA 1
ATOM 987 C C . GLU A 1 125 ? -11.336 0.837 26.996 1.00 83.94 125 GLU A C 1
ATOM 989 O O . GLU A 1 125 ? -12.505 0.998 26.623 1.00 83.94 125 GLU A O 1
ATOM 994 N N . ILE A 1 126 ? -10.314 1.172 26.202 1.00 84.25 126 ILE A N 1
ATOM 995 C CA . ILE A 1 126 ? -10.454 1.669 24.830 1.00 84.25 126 ILE A CA 1
ATOM 996 C C . ILE A 1 126 ? -10.615 0.456 23.919 1.00 84.25 126 ILE A C 1
ATOM 998 O O . ILE A 1 126 ? -9.656 -0.074 23.367 1.00 84.25 126 ILE A O 1
ATOM 1002 N N . VAL A 1 127 ? -11.862 0.005 23.801 1.00 85.31 127 VAL A N 1
ATOM 1003 C CA . VAL A 1 127 ? -12.197 -1.244 23.122 1.00 85.31 127 VAL A CA 1
ATOM 1004 C C . VAL A 1 127 ? -13.042 -1.004 21.876 1.00 85.31 127 VAL A C 1
ATOM 1006 O O . VAL A 1 127 ? -14.075 -0.326 21.918 1.00 85.31 127 VAL A O 1
ATOM 1009 N N . GLY A 1 128 ? -12.643 -1.654 20.785 1.00 87.25 128 GLY A N 1
ATOM 1010 C CA . GLY A 1 128 ? -13.380 -1.710 19.527 1.00 87.25 128 GLY A CA 1
ATOM 1011 C C . GLY A 1 128 ? -12.883 -0.729 18.466 1.00 87.25 128 GLY A C 1
ATOM 1012 O O . GLY A 1 128 ? -12.399 0.363 18.758 1.00 87.25 128 GLY A O 1
ATOM 1013 N N . ALA A 1 129 ? -13.068 -1.128 17.211 1.00 90.00 129 ALA A N 1
ATOM 1014 C CA . ALA A 1 129 ? -12.480 -0.504 16.032 1.00 90.00 129 ALA A CA 1
ATOM 1015 C C . ALA A 1 129 ? -12.668 1.024 15.929 1.00 90.00 129 ALA A C 1
ATOM 1017 O O . ALA A 1 129 ? -11.705 1.728 15.655 1.00 90.00 129 ALA A O 1
ATOM 1018 N N . LYS A 1 130 ? -13.863 1.560 16.226 1.00 92.06 130 LYS A N 1
ATOM 1019 C CA . LYS A 1 130 ? -14.126 3.019 16.175 1.00 92.06 130 LYS A CA 1
ATOM 1020 C C . LYS A 1 130 ? -13.321 3.818 17.201 1.00 92.06 130 LYS A C 1
ATOM 1022 O O . LYS A 1 130 ? -12.870 4.922 16.919 1.00 92.06 130 LYS A O 1
ATOM 1027 N N . LEU A 1 131 ? -13.203 3.284 18.415 1.00 91.12 131 LEU A N 1
ATOM 1028 C CA . LEU A 1 131 ? -12.453 3.924 19.494 1.00 91.12 131 LEU A CA 1
ATOM 1029 C C . LEU A 1 131 ? -10.958 3.816 19.211 1.00 91.12 131 LEU A C 1
ATOM 1031 O O . LEU A 1 131 ? -10.251 4.814 19.274 1.00 91.12 131 LEU A O 1
ATOM 1035 N N . VAL A 1 132 ? -10.501 2.626 18.824 1.00 91.31 132 VAL A N 1
ATOM 1036 C CA . VAL A 1 132 ? -9.101 2.390 18.468 1.00 91.31 132 VAL A CA 1
ATOM 1037 C C . VAL A 1 132 ? -8.666 3.298 17.317 1.00 91.31 132 VAL A C 1
ATOM 1039 O O . VAL A 1 132 ? -7.663 3.986 17.464 1.00 91.31 132 VAL A O 1
ATOM 1042 N N . SER A 1 133 ? -9.432 3.397 16.223 1.00 93.56 133 SER A N 1
ATOM 1043 C CA . SER A 1 133 ? -9.088 4.286 15.102 1.00 93.56 133 SER A CA 1
ATOM 1044 C C . SER A 1 133 ? -8.987 5.753 15.531 1.00 93.56 133 SER A C 1
ATOM 1046 O O . SER A 1 133 ? -8.052 6.448 15.144 1.00 93.56 133 SER A O 1
ATOM 1048 N N . HIS A 1 134 ? -9.916 6.218 16.372 1.00 93.00 134 HIS A N 1
ATOM 1049 C CA . HIS A 1 134 ? -9.906 7.580 16.904 1.00 93.00 134 HIS A CA 1
ATOM 1050 C C . HIS A 1 134 ? -8.632 7.864 17.706 1.00 93.00 134 HIS A C 1
ATOM 1052 O O . HIS A 1 134 ? -7.921 8.821 17.414 1.00 93.00 134 HIS A O 1
ATOM 1058 N N . TYR A 1 135 ? -8.302 7.002 18.671 1.00 91.44 135 TYR A N 1
ATOM 1059 C CA . TYR A 1 135 ? -7.127 7.198 19.519 1.00 91.44 135 TYR A CA 1
ATOM 1060 C C . TYR A 1 135 ? -5.804 6.997 18.772 1.00 91.44 135 TYR A C 1
ATOM 1062 O O . TYR A 1 135 ? -4.828 7.682 19.074 1.00 91.44 135 TYR A O 1
ATOM 1070 N N . LEU A 1 136 ? -5.742 6.112 17.772 1.00 92.00 136 LEU A N 1
ATOM 1071 C CA . LEU A 1 136 ? -4.564 6.013 16.904 1.00 92.00 136 LEU A CA 1
ATOM 1072 C C . LEU A 1 136 ? -4.313 7.341 16.175 1.00 92.00 136 LEU A C 1
ATOM 1074 O O . LEU A 1 136 ? -3.195 7.850 16.206 1.00 92.00 136 LEU A O 1
ATOM 1078 N N . ASN A 1 137 ? -5.356 7.952 15.615 1.00 93.19 137 ASN A N 1
ATOM 1079 C CA . ASN A 1 137 ? -5.224 9.231 14.916 1.00 93.19 137 ASN A CA 1
ATOM 1080 C C . ASN A 1 137 ? -4.900 10.395 15.861 1.00 93.19 137 ASN A C 1
ATOM 1082 O O . ASN A 1 137 ? -4.035 11.209 15.549 1.00 93.19 137 ASN A O 1
ATOM 1086 N N . GLU A 1 138 ? -5.541 10.470 17.032 1.00 89.69 138 GLU A N 1
ATOM 1087 C CA . GLU A 1 138 ? -5.252 11.515 18.028 1.00 89.69 138 GLU A CA 1
ATOM 1088 C C . GLU A 1 138 ? -3.826 11.428 18.576 1.00 89.69 138 GLU A C 1
ATOM 1090 O O . GLU A 1 138 ? -3.213 12.447 18.883 1.00 89.69 138 GLU A O 1
ATOM 1095 N N . THR A 1 139 ? -3.270 10.217 18.666 1.00 86.19 139 THR A N 1
ATOM 1096 C CA . THR A 1 139 ? -1.871 10.003 19.067 1.00 86.19 139 THR A CA 1
ATOM 1097 C C . THR A 1 139 ? -0.874 10.267 17.933 1.00 86.19 139 THR A C 1
ATOM 1099 O O . THR A 1 139 ? 0.322 10.038 18.109 1.00 86.19 139 THR A O 1
ATOM 1102 N N . GLY A 1 140 ? -1.342 10.754 16.778 1.00 86.50 140 GLY A N 1
ATOM 1103 C CA . GLY A 1 140 ? -0.512 11.070 15.616 1.00 86.50 140 GLY A CA 1
ATOM 1104 C C . GLY A 1 140 ? 0.030 9.836 14.896 1.00 86.50 140 GLY A C 1
ATOM 1105 O O . GLY A 1 140 ? 0.987 9.948 14.131 1.00 86.50 140 GLY A O 1
ATOM 1106 N N . ARG A 1 141 ? -0.539 8.650 15.144 1.00 88.19 141 ARG A N 1
ATOM 1107 C CA . ARG A 1 141 ? -0.133 7.424 14.455 1.00 88.19 141 ARG A CA 1
ATOM 1108 C C . ARG A 1 141 ? -0.814 7.360 13.100 1.00 88.19 141 ARG A C 1
ATOM 1110 O O . ARG A 1 141 ? -2.016 7.570 12.983 1.00 88.19 141 ARG A O 1
ATOM 1117 N N . VAL A 1 142 ? -0.033 7.001 12.094 1.00 90.62 142 VAL A N 1
ATOM 1118 C CA . VAL A 1 142 ? -0.493 6.798 10.721 1.00 90.62 142 VAL A CA 1
ATOM 1119 C C . VAL A 1 142 ? -0.303 5.342 10.320 1.00 90.62 142 VAL A C 1
ATOM 1121 O O . VAL A 1 142 ? 0.410 4.587 10.988 1.00 90.62 142 VAL A O 1
ATOM 1124 N N . THR A 1 143 ? -0.992 4.933 9.263 1.00 89.00 143 THR A N 1
ATOM 1125 C CA . THR A 1 143 ? -0.770 3.637 8.613 1.00 89.00 143 THR A CA 1
ATOM 1126 C C . THR A 1 143 ? 0.619 3.594 7.970 1.00 89.00 143 THR A C 1
ATOM 1128 O O . THR A 1 143 ? 1.285 4.624 7.844 1.00 89.00 143 THR A O 1
ATOM 1131 N N . ALA A 1 144 ? 1.070 2.416 7.533 1.00 84.81 144 ALA A N 1
ATOM 1132 C CA . ALA A 1 144 ? 2.351 2.294 6.829 1.00 84.81 144 ALA A CA 1
ATOM 1133 C C . ALA A 1 144 ? 2.402 3.126 5.536 1.00 84.81 144 ALA A C 1
ATOM 1135 O O . ALA A 1 144 ? 3.468 3.570 5.124 1.00 84.81 144 ALA A O 1
ATOM 1136 N N . ASP A 1 145 ? 1.233 3.372 4.951 1.00 80.31 145 ASP A N 1
ATOM 1137 C CA . ASP A 1 145 ? 1.042 4.185 3.756 1.00 80.31 145 ASP A CA 1
ATOM 1138 C C . ASP A 1 145 ? 0.931 5.696 4.050 1.00 80.31 145 ASP A C 1
ATOM 1140 O O . ASP A 1 145 ? 0.708 6.509 3.158 1.00 80.31 145 ASP A O 1
ATOM 1144 N N . GLY A 1 146 ? 1.027 6.095 5.324 1.00 84.44 146 GLY A N 1
ATOM 1145 C CA . GLY A 1 146 ? 0.885 7.484 5.770 1.00 84.44 146 GLY A CA 1
ATOM 1146 C C . GLY A 1 146 ? -0.562 7.973 5.913 1.00 84.44 146 GLY A C 1
ATOM 1147 O O . GLY A 1 146 ? -0.788 9.054 6.454 1.00 84.44 146 GLY A O 1
ATOM 1148 N N . SER A 1 147 ? -1.556 7.187 5.494 1.00 88.19 147 SER A N 1
ATOM 1149 C CA . SER A 1 147 ? -2.981 7.513 5.651 1.00 88.19 147 SER A CA 1
ATOM 1150 C C . SER A 1 147 ? -3.443 7.424 7.116 1.00 88.19 147 SER A C 1
ATOM 1152 O O . SER A 1 147 ? -2.860 6.653 7.892 1.00 88.19 147 SER A O 1
ATOM 1154 N N . PRO A 1 148 ? -4.505 8.154 7.511 1.00 92.44 148 PRO A N 1
ATOM 1155 C CA . PRO A 1 148 ? -5.107 8.026 8.836 1.00 92.44 148 PRO A CA 1
ATOM 1156 C C . PRO A 1 148 ? -5.804 6.671 9.028 1.00 92.44 148 PRO A C 1
ATOM 1158 O O . PRO A 1 148 ? -6.237 6.024 8.075 1.00 92.44 148 PRO A O 1
ATOM 1161 N N . TRP A 1 149 ? -5.970 6.261 10.283 1.00 93.62 149 TRP A N 1
ATOM 1162 C CA . TRP A 1 149 ? -6.693 5.050 10.655 1.00 93.62 149 TRP A CA 1
ATOM 1163 C C . TRP A 1 149 ? -8.203 5.235 10.535 1.00 93.62 149 TRP A C 1
ATOM 1165 O O . TRP A 1 149 ? -8.795 6.117 11.159 1.00 93.62 149 TRP A O 1
ATOM 1175 N N . THR A 1 150 ? -8.850 4.345 9.795 1.00 94.19 150 THR A N 1
ATOM 1176 C CA . THR A 1 150 ? -10.311 4.251 9.727 1.00 94.19 150 THR A CA 1
ATOM 1177 C C . THR A 1 150 ? -10.813 3.164 10.682 1.00 94.19 150 THR A C 1
ATOM 1179 O O . THR A 1 150 ? -10.034 2.285 11.069 1.00 94.19 150 THR A O 1
ATOM 1182 N N . PRO A 1 151 ? -12.097 3.172 11.088 1.00 93.56 151 PRO A N 1
ATOM 1183 C CA . PRO A 1 151 ? -12.669 2.060 11.841 1.00 93.56 151 PRO A CA 1
ATOM 1184 C C . PRO A 1 151 ? -12.479 0.716 11.128 1.00 93.56 151 PRO A C 1
ATOM 1186 O O . PRO A 1 151 ? -12.124 -0.268 11.770 1.00 93.56 151 PRO A O 1
ATOM 1189 N N . ARG A 1 152 ? -12.644 0.676 9.802 1.00 93.69 152 ARG A N 1
ATOM 1190 C CA . ARG A 1 152 ? -12.406 -0.528 9.000 1.00 93.69 152 ARG A CA 1
ATOM 1191 C C . ARG A 1 152 ? -10.965 -1.040 9.121 1.00 93.69 152 ARG A C 1
ATOM 1193 O O . ARG A 1 152 ? -10.757 -2.193 9.488 1.00 93.69 152 ARG A O 1
ATOM 1200 N N . LEU A 1 153 ? -9.968 -0.173 8.937 1.00 92.56 153 LEU A N 1
ATOM 1201 C CA . LEU A 1 153 ? -8.554 -0.552 9.068 1.00 92.56 153 LEU A CA 1
ATOM 1202 C C . LEU A 1 153 ? -8.177 -0.934 10.506 1.00 92.56 153 LEU A C 1
ATOM 1204 O O . LEU A 1 153 ? -7.404 -1.866 10.724 1.00 92.56 153 LEU A O 1
ATOM 1208 N N . ALA A 1 154 ? -8.746 -0.255 11.505 1.00 92.12 154 ALA A N 1
ATOM 1209 C CA . ALA A 1 154 ? -8.517 -0.582 12.909 1.00 92.12 154 ALA A CA 1
ATOM 1210 C C . ALA A 1 154 ? -9.095 -1.953 13.296 1.00 92.12 154 ALA A C 1
ATOM 1212 O O . ALA A 1 154 ? -8.507 -2.638 14.131 1.00 92.12 154 ALA A O 1
ATOM 1213 N N . TYR A 1 155 ? -10.213 -2.374 12.693 1.00 91.81 155 TYR A N 1
ATOM 1214 C CA . TYR A 1 155 ? -10.737 -3.730 12.870 1.00 91.81 155 TYR A CA 1
ATOM 1215 C C . TYR A 1 155 ? -9.723 -4.779 12.403 1.00 91.81 155 TYR A C 1
ATOM 1217 O O . TYR A 1 155 ? -9.374 -5.673 13.175 1.00 91.81 155 TYR A O 1
ATOM 1225 N N . PHE A 1 156 ? -9.193 -4.631 11.187 1.00 90.44 156 PHE A N 1
ATOM 1226 C CA . PHE A 1 156 ? -8.186 -5.555 10.668 1.00 90.44 156 PHE A CA 1
ATOM 1227 C C . PHE A 1 156 ? -6.910 -5.528 11.506 1.00 90.44 156 PHE A C 1
ATOM 1229 O O . PHE A 1 156 ? -6.372 -6.586 11.812 1.00 90.44 156 PHE A O 1
ATOM 1236 N N . LEU A 1 157 ? -6.468 -4.352 11.966 1.00 89.88 157 LEU A N 1
ATOM 1237 C CA . LEU A 1 157 ? -5.319 -4.245 12.866 1.00 89.88 157 LEU A CA 1
ATOM 1238 C C . LEU A 1 157 ? -5.510 -5.089 14.135 1.00 89.88 157 LEU A C 1
ATOM 1240 O O . LEU A 1 157 ? -4.624 -5.858 14.493 1.00 89.88 157 LEU A O 1
ATOM 1244 N N . ILE A 1 158 ? -6.663 -4.953 14.798 1.00 88.50 158 ILE A N 1
ATOM 1245 C CA . ILE A 1 158 ? -7.007 -5.705 16.014 1.00 88.50 158 ILE A CA 1
ATOM 1246 C C . ILE A 1 158 ? -7.008 -7.211 15.740 1.00 88.50 158 ILE A C 1
ATOM 1248 O O . ILE A 1 158 ? -6.453 -7.991 16.518 1.00 88.50 158 ILE A O 1
ATOM 1252 N N . ALA A 1 159 ? -7.654 -7.619 14.648 1.00 86.88 159 ALA A N 1
ATOM 1253 C CA . ALA A 1 159 ? -7.801 -9.024 14.310 1.00 86.88 159 ALA A CA 1
ATOM 1254 C C . ALA A 1 159 ? -6.448 -9.664 13.959 1.00 86.88 159 ALA A C 1
ATOM 1256 O O . ALA A 1 159 ? -6.136 -10.752 14.438 1.00 86.88 159 ALA A O 1
ATOM 1257 N N . LEU A 1 160 ? -5.604 -8.953 13.204 1.00 84.69 160 LEU A N 1
ATOM 1258 C CA . LEU A 1 160 ? -4.264 -9.399 12.818 1.00 84.69 160 LEU A CA 1
ATOM 1259 C C . LEU A 1 160 ? -3.265 -9.361 13.984 1.00 84.69 160 LEU A C 1
ATOM 1261 O O . LEU A 1 160 ? -2.334 -10.163 14.019 1.00 84.69 160 LEU A O 1
ATOM 1265 N N . SER A 1 161 ? -3.437 -8.457 14.954 1.00 81.25 161 SER A N 1
ATOM 1266 C CA . SER A 1 161 ? -2.555 -8.380 16.123 1.00 81.25 161 SER A CA 1
ATOM 1267 C C . SER A 1 161 ? -2.838 -9.469 17.163 1.00 81.25 161 SER A C 1
ATOM 1269 O O . SER A 1 161 ? -2.012 -9.685 18.055 1.00 81.25 161 SER A O 1
ATOM 1271 N N . GLY A 1 162 ? -3.998 -10.133 17.083 1.00 76.31 162 GLY A N 1
ATOM 1272 C CA . GLY A 1 162 ? -4.429 -11.167 18.028 1.00 76.31 162 GLY A CA 1
ATOM 1273 C C . GLY A 1 162 ? -4.677 -10.643 19.446 1.00 76.31 162 GLY A C 1
ATOM 1274 O O . GLY A 1 162 ? -4.634 -11.410 20.407 1.00 76.31 162 GLY A O 1
ATOM 1275 N N . VAL A 1 163 ? -4.893 -9.332 19.604 1.00 78.00 163 VAL A N 1
ATOM 1276 C CA . VAL A 1 163 ? -5.158 -8.718 20.912 1.00 78.00 163 VAL A CA 1
ATOM 1277 C C . VAL A 1 163 ? -6.651 -8.834 21.185 1.00 78.00 163 VAL A C 1
ATOM 1279 O O . VAL A 1 163 ? -7.456 -8.241 20.468 1.00 78.00 163 VAL A O 1
ATOM 1282 N N . SER A 1 164 ? -7.026 -9.588 22.223 1.00 74.19 164 SER A N 1
ATOM 1283 C CA . SER A 1 164 ? -8.433 -9.726 22.605 1.00 74.19 164 SER A CA 1
ATOM 1284 C C . SER A 1 164 ? -8.989 -8.378 23.057 1.00 74.19 164 SER A C 1
ATOM 1286 O O . SER A 1 164 ? -8.562 -7.802 24.056 1.00 74.19 164 SER A O 1
ATOM 1288 N N . GLN A 1 165 ? -9.960 -7.884 22.296 1.00 71.50 165 GLN A N 1
ATOM 1289 C CA . GLN A 1 165 ? -10.724 -6.671 22.574 1.00 71.50 165 GLN A CA 1
ATOM 1290 C C . GLN A 1 165 ? -12.047 -7.025 23.270 1.00 71.50 165 GLN A C 1
ATOM 1292 O O . GLN A 1 165 ? -13.076 -6.387 23.042 1.00 71.50 165 GLN A O 1
ATOM 1297 N N . GLU A 1 166 ? -12.073 -8.082 24.083 1.00 62.66 166 GLU A N 1
ATOM 1298 C CA . GLU A 1 166 ? -13.267 -8.412 24.848 1.00 62.66 166 GLU A CA 1
ATOM 1299 C C . GLU A 1 166 ? -13.504 -7.303 25.879 1.00 62.66 166 GLU A C 1
ATOM 1301 O O . GLU A 1 166 ? -12.656 -7.021 26.728 1.00 62.66 166 GLU A O 1
ATOM 1306 N N . LYS A 1 167 ? -14.651 -6.615 25.785 1.00 58.38 167 LYS A N 1
ATOM 1307 C CA . LYS A 1 167 ? -15.030 -5.650 26.821 1.00 58.38 167 LYS A CA 1
ATOM 1308 C C . LYS A 1 167 ? -15.073 -6.414 28.141 1.00 58.38 167 LYS A C 1
ATOM 1310 O O . LYS A 1 167 ? -15.809 -7.403 28.187 1.00 58.38 167 LYS A O 1
ATOM 1315 N N . PRO A 1 168 ? -14.384 -5.962 29.207 1.00 48.19 168 PRO A N 1
ATOM 1316 C CA . PRO A 1 168 ? -14.545 -6.584 30.509 1.00 48.19 168 PRO A CA 1
ATOM 1317 C C . PRO A 1 168 ? -16.038 -6.574 30.806 1.00 48.19 168 PRO A C 1
ATOM 1319 O O . PRO A 1 168 ? -16.685 -5.520 30.765 1.00 48.19 168 PRO A O 1
ATOM 1322 N N . ALA A 1 169 ? -16.611 -7.769 30.964 1.00 44.44 169 ALA A N 1
ATOM 1323 C CA . ALA A 1 169 ? -18.032 -7.925 31.178 1.00 44.44 169 ALA A CA 1
ATOM 1324 C C . ALA A 1 169 ? -18.392 -7.046 32.371 1.00 44.44 169 ALA A C 1
ATOM 1326 O O . ALA A 1 169 ? -18.018 -7.345 33.505 1.00 44.44 169 ALA A O 1
ATOM 1327 N N . LYS A 1 170 ? -19.095 -5.931 32.121 1.00 46.16 170 LYS A N 1
ATOM 1328 C CA . LYS A 1 170 ? -19.714 -5.164 33.194 1.00 46.16 170 LYS A CA 1
ATOM 1329 C C . LYS A 1 170 ? -20.588 -6.169 33.915 1.00 46.16 170 LYS A C 1
ATOM 1331 O O . LYS A 1 170 ? -21.638 -6.544 33.388 1.00 46.16 170 LYS A O 1
ATOM 1336 N N . GLN A 1 171 ? -20.138 -6.630 35.083 1.00 41.78 171 GLN A N 1
ATOM 1337 C CA . GLN A 1 171 ? -20.972 -7.368 36.007 1.00 41.78 171 GLN A CA 1
ATOM 1338 C C . GLN A 1 171 ? -22.224 -6.517 36.141 1.00 41.78 171 GLN A C 1
ATOM 1340 O O . GLN A 1 171 ? -22.193 -5.419 36.702 1.00 41.78 171 GLN A O 1
ATOM 1345 N N . LYS A 1 172 ? -23.322 -6.978 35.536 1.00 40.97 172 LYS A N 1
ATOM 1346 C CA . LYS A 1 172 ? -24.638 -6.426 35.796 1.00 40.97 172 LYS A CA 1
ATOM 1347 C C . LYS A 1 172 ? -24.829 -6.633 37.291 1.00 40.97 172 LYS A C 1
ATOM 1349 O O . LYS A 1 172 ? -25.253 -7.708 37.707 1.00 40.97 172 LYS A O 1
ATOM 1354 N N . LYS A 1 173 ? -24.497 -5.623 38.103 1.00 41.31 173 LYS A N 1
ATOM 1355 C CA . LYS A 1 173 ? -25.028 -5.494 39.454 1.00 41.31 173 LYS A CA 1
ATOM 1356 C C . LYS A 1 173 ? -26.533 -5.504 39.256 1.00 41.31 173 LYS A C 1
ATOM 1358 O O . LYS A 1 173 ? -27.125 -4.507 38.850 1.00 41.31 173 LYS A O 1
ATOM 1363 N N . ARG A 1 174 ? -27.130 -6.680 39.447 1.00 38.84 174 ARG A N 1
ATOM 1364 C CA . ARG A 1 174 ? -28.568 -6.873 39.573 1.00 38.84 174 ARG A CA 1
ATOM 1365 C C . ARG A 1 174 ? -28.954 -6.148 40.852 1.00 38.84 174 ARG A C 1
ATOM 1367 O O . ARG A 1 174 ? -29.095 -6.760 41.901 1.00 38.84 174 ARG A O 1
ATOM 1374 N N . THR A 1 175 ? -29.085 -4.828 40.786 1.00 41.25 175 THR A N 1
ATOM 1375 C CA . THR A 1 175 ? -29.892 -4.115 41.760 1.00 41.25 175 THR A CA 1
ATOM 1376 C C . THR A 1 175 ? -31.319 -4.557 41.476 1.00 41.25 175 THR A C 1
ATOM 1378 O O . THR A 1 175 ? -31.959 -4.137 40.511 1.00 41.25 175 THR A O 1
ATOM 1381 N N . ALA A 1 176 ? -31.784 -5.519 42.273 1.00 42.16 176 ALA A N 1
ATOM 1382 C CA . ALA A 1 176 ? -33.184 -5.876 42.369 1.00 42.16 176 ALA A CA 1
ATOM 1383 C C . ALA A 1 176 ? -33.939 -4.623 42.832 1.00 42.16 176 ALA A C 1
ATOM 1385 O O . ALA A 1 176 ? -34.080 -4.345 44.019 1.00 42.16 176 ALA A O 1
ATOM 1386 N N . ARG A 1 177 ? -34.355 -3.799 41.869 1.00 39.44 177 ARG A N 1
ATOM 1387 C CA . ARG A 1 177 ? -35.180 -2.626 42.119 1.00 39.44 177 ARG A CA 1
ATOM 1388 C C . ARG A 1 177 ? -36.592 -3.137 42.379 1.00 39.44 177 ARG A C 1
ATOM 1390 O O . ARG A 1 177 ? -37.348 -3.381 41.441 1.00 39.44 177 ARG A O 1
ATOM 1397 N N . HIS A 1 178 ? -36.921 -3.326 43.655 1.00 38.19 178 HIS A N 1
ATOM 1398 C CA . HIS A 1 178 ? -38.300 -3.441 44.113 1.00 38.19 178 HIS A CA 1
ATOM 1399 C C . HIS A 1 178 ? -39.110 -2.279 43.517 1.00 38.19 178 HIS A C 1
ATOM 1401 O O . HIS A 1 178 ? -38.866 -1.111 43.820 1.00 38.19 178 HIS A O 1
ATOM 1407 N N . LYS A 1 179 ? -40.051 -2.594 42.622 1.00 40.09 179 LYS A N 1
ATOM 1408 C CA . LYS A 1 179 ? -41.145 -1.689 42.254 1.00 40.09 179 LYS A CA 1
ATOM 1409 C C . LYS A 1 179 ? -42.125 -1.657 43.432 1.00 40.09 179 LYS A C 1
ATOM 1411 O O . LYS A 1 179 ? -42.640 -2.723 43.766 1.00 40.09 179 LYS A O 1
ATOM 1416 N N . PRO A 1 180 ? -42.472 -0.496 44.010 1.00 39.62 180 PRO A N 1
ATOM 1417 C CA . PRO A 1 180 ? -43.704 -0.388 44.772 1.00 39.62 180 PRO A CA 1
ATOM 1418 C C . PRO A 1 180 ? -44.878 -0.390 43.788 1.00 39.62 180 PRO A C 1
ATOM 1420 O O . PRO A 1 180 ? -44.901 0.371 42.815 1.00 39.62 180 PRO A O 1
ATOM 1423 N N . GLN A 1 181 ? -45.833 -1.285 44.029 1.00 39.84 181 GLN A N 1
ATOM 1424 C CA . GLN A 1 181 ? -47.107 -1.361 43.325 1.00 39.84 181 GLN A CA 1
ATOM 1425 C C . GLN A 1 181 ? -47.863 -0.037 43.488 1.00 39.84 181 GLN A C 1
ATOM 1427 O O . GLN A 1 181 ? -48.169 0.389 44.599 1.00 39.84 181 GLN A O 1
ATOM 1432 N N . LYS A 1 182 ? -48.169 0.620 42.367 1.00 38.75 182 LYS A N 1
ATOM 1433 C CA . LYS A 1 182 ? -49.051 1.787 42.342 1.00 38.75 182 LYS A CA 1
ATOM 1434 C C . LYS A 1 182 ? -50.490 1.275 42.286 1.00 38.75 182 LYS A C 1
ATOM 1436 O O . LYS A 1 182 ? -50.872 0.620 41.318 1.00 38.75 182 LYS A O 1
ATOM 1441 N N . ALA A 1 183 ? -51.239 1.536 43.352 1.00 38.81 183 ALA A N 1
ATOM 1442 C CA . ALA A 1 183 ? -52.638 1.166 43.508 1.00 38.81 183 ALA A CA 1
ATOM 1443 C C . ALA A 1 183 ? -53.517 1.742 42.382 1.00 38.81 183 ALA A C 1
ATOM 1445 O O . ALA A 1 183 ? -53.352 2.889 41.960 1.00 38.81 183 ALA A O 1
ATOM 1446 N N . GLN A 1 184 ? -54.453 0.917 41.913 1.00 37.75 184 GLN A N 1
ATOM 1447 C CA . GLN A 1 184 ? -55.494 1.256 40.948 1.00 37.75 184 GLN A CA 1
ATOM 1448 C C . GLN A 1 184 ? -56.484 2.284 41.519 1.00 37.75 184 GLN A C 1
ATOM 1450 O O . GLN A 1 184 ? -56.913 2.164 42.665 1.00 37.75 184 GLN A O 1
ATOM 1455 N N . LYS A 1 185 ? -56.938 3.216 40.673 1.00 36.91 185 LYS A N 1
ATOM 1456 C CA . LYS A 1 185 ? -58.283 3.813 40.742 1.00 36.91 185 LYS A CA 1
ATOM 1457 C C . LYS A 1 185 ? -58.837 4.036 39.319 1.00 36.91 185 LYS A C 1
ATOM 1459 O O . LYS A 1 185 ? -58.042 4.135 38.384 1.00 36.91 185 LYS A O 1
ATOM 1464 N N . PRO A 1 186 ? -60.173 4.036 39.144 1.00 35.50 186 PRO A N 1
ATOM 1465 C CA . PRO A 1 186 ? -60.849 3.573 37.929 1.00 35.50 186 PRO A CA 1
ATOM 1466 C C . PRO A 1 186 ? -61.127 4.686 36.904 1.00 35.50 186 PRO A C 1
ATOM 1468 O O . PRO A 1 186 ? -61.278 5.852 37.256 1.00 35.50 186 PRO A O 1
ATOM 1471 N N . GLN A 1 187 ? -61.252 4.299 35.633 1.00 39.56 187 GLN A N 1
ATOM 1472 C CA . GLN A 1 187 ? -61.942 5.035 34.553 1.00 39.56 187 GLN A CA 1
ATOM 1473 C C . GLN A 1 187 ? -63.436 4.610 34.505 1.00 39.56 187 GLN A C 1
ATOM 1475 O O . GLN A 1 187 ? -63.755 3.630 35.181 1.00 39.56 187 GLN A O 1
ATOM 1480 N N . PRO A 1 188 ? -64.344 5.150 33.648 1.00 44.16 188 PRO A N 1
ATOM 1481 C CA . PRO A 1 188 ? -64.367 6.395 32.840 1.00 44.16 188 PRO A CA 1
ATOM 1482 C C . PRO A 1 188 ? -65.747 7.126 32.822 1.00 44.16 188 PRO A C 1
ATOM 1484 O O . PRO A 1 188 ? -66.782 6.482 32.965 1.00 44.16 188 PRO A O 1
ATOM 1487 N N . HIS A 1 189 ? -65.813 8.420 32.458 1.00 35.41 189 HIS A N 1
ATOM 1488 C CA . HIS A 1 189 ? -67.043 9.034 31.899 1.00 35.41 189 HIS A CA 1
ATOM 1489 C C . HIS A 1 189 ? -66.726 9.968 30.717 1.00 35.41 189 HIS A C 1
ATOM 1491 O O . HIS A 1 189 ? -65.678 10.609 30.679 1.00 35.41 189 HIS A O 1
ATOM 1497 N N . ALA A 1 190 ? -67.633 10.011 29.740 1.00 36.56 190 ALA A N 1
ATOM 1498 C CA . ALA A 1 190 ? -67.430 10.524 28.386 1.00 36.56 190 ALA A CA 1
ATOM 1499 C C . ALA A 1 190 ? -68.159 11.854 28.078 1.00 36.56 190 ALA A C 1
ATOM 1501 O O . ALA A 1 190 ? -69.235 12.099 28.610 1.00 36.56 190 ALA A O 1
ATOM 1502 N N . ARG A 1 191 ? -67.634 12.564 27.050 1.00 30.33 191 ARG A N 1
ATOM 1503 C CA . ARG A 1 191 ? -68.285 13.547 26.129 1.00 30.33 191 ARG A CA 1
ATOM 1504 C C . ARG A 1 191 ? -68.626 14.932 26.745 1.00 30.33 191 ARG A C 1
ATOM 1506 O O . ARG A 1 191 ? -69.112 14.996 27.853 1.00 30.33 191 ARG A O 1
ATOM 1513 N N . VAL A 1 192 ? -68.409 16.104 26.115 1.00 34.34 192 VAL A N 1
ATOM 1514 C CA . VAL A 1 192 ? -68.876 16.589 24.792 1.00 34.34 192 VAL A CA 1
ATOM 1515 C C . VAL A 1 192 ? -68.065 17.810 24.267 1.00 34.34 192 VAL A C 1
ATOM 1517 O O . VAL A 1 192 ? -67.730 18.721 25.008 1.00 34.34 192 VAL A O 1
ATOM 1520 N N . LYS A 1 193 ? -67.830 17.792 22.941 1.00 38.41 193 LYS A N 1
ATOM 1521 C CA . LYS A 1 193 ? -67.600 18.829 21.890 1.00 38.41 193 LYS A CA 1
ATOM 1522 C C . LYS A 1 193 ? -67.537 20.341 22.244 1.00 38.41 193 LYS A C 1
ATOM 1524 O O . LYS A 1 193 ? -68.497 20.866 22.793 1.00 38.41 193 LYS A O 1
ATOM 1529 N N . LYS A 1 194 ? -66.596 21.075 21.606 1.00 32.81 194 LYS A N 1
ATOM 1530 C CA . LYS A 1 194 ? -66.820 22.020 20.464 1.00 32.81 194 LYS A CA 1
ATOM 1531 C C . LYS A 1 194 ? -65.514 22.718 19.994 1.00 32.81 194 LYS A C 1
ATOM 1533 O O . LYS A 1 194 ? -64.686 23.115 20.798 1.00 32.81 194 LYS A O 1
ATOM 1538 N N . ARG A 1 195 ? -65.363 22.865 18.669 1.00 37.78 195 ARG A N 1
ATOM 1539 C CA . ARG A 1 195 ? -64.474 23.795 17.913 1.00 37.78 195 ARG A CA 1
ATOM 1540 C C . ARG A 1 195 ? -65.292 25.079 17.607 1.00 37.78 195 ARG A C 1
ATOM 1542 O O . ARG A 1 195 ? -66.516 24.918 17.586 1.00 37.78 195 ARG A O 1
ATOM 1549 N N . PRO A 1 196 ? -64.725 26.286 17.321 1.00 41.41 196 PRO A N 1
ATOM 1550 C CA . PRO A 1 196 ? -63.986 26.539 16.061 1.00 41.41 196 PRO A CA 1
ATOM 1551 C C . PRO A 1 196 ? -62.916 27.678 15.995 1.00 41.41 196 PRO A C 1
ATOM 1553 O O . PRO A 1 196 ? -62.960 28.649 16.728 1.00 41.41 196 PRO A O 1
ATOM 1556 N N . ARG A 1 197 ? -61.999 27.498 15.020 1.00 32.03 197 ARG A N 1
ATOM 1557 C CA . ARG A 1 197 ? -61.360 28.400 14.013 1.00 32.03 197 ARG A CA 1
ATOM 1558 C C . ARG A 1 197 ? -60.893 29.861 14.280 1.00 32.03 197 ARG A C 1
ATOM 1560 O O . ARG A 1 197 ? -61.628 30.668 14.820 1.00 32.03 197 ARG A O 1
ATOM 1567 N N . LEU A 1 198 ? -59.800 30.166 13.536 1.00 34.50 198 LEU A N 1
ATOM 1568 C CA . LEU A 1 198 ? -59.246 31.451 13.019 1.00 34.50 198 LEU A CA 1
ATOM 1569 C C . LEU A 1 198 ? -58.372 32.231 14.028 1.00 34.50 198 LEU A C 1
ATOM 1571 O O . LEU A 1 198 ? -58.717 32.281 15.192 1.00 34.50 198 LEU A O 1
ATOM 1575 N N . SER A 1 199 ? -57.209 32.821 13.712 1.00 35.69 199 SER A N 1
ATOM 1576 C CA . SER A 1 199 ? -56.603 33.271 12.446 1.00 35.69 199 SER A CA 1
ATOM 1577 C C . SER A 1 199 ? -55.095 33.576 12.612 1.00 35.69 199 SER A C 1
ATOM 1579 O O . SER A 1 199 ? -54.693 34.147 13.617 1.00 35.69 199 SER A O 1
ATOM 1581 N N . ARG A 1 200 ? -54.301 33.228 11.586 1.00 30.05 200 ARG A N 1
ATOM 1582 C CA . ARG A 1 200 ? -53.204 33.993 10.943 1.00 30.05 200 ARG A CA 1
ATOM 1583 C C . ARG A 1 200 ? -52.529 35.131 11.740 1.00 30.05 200 ARG A C 1
ATOM 1585 O O . ARG A 1 200 ? -53.127 36.192 11.845 1.00 30.05 200 ARG A O 1
ATOM 1592 N N . THR A 1 201 ? -51.222 34.989 11.997 1.00 34.03 201 THR A N 1
ATOM 1593 C CA . THR A 1 201 ? -50.242 36.073 11.766 1.00 34.03 201 THR A CA 1
ATOM 1594 C C . THR A 1 201 ? -48.870 35.490 11.425 1.00 34.03 201 THR A C 1
ATOM 1596 O O . THR A 1 201 ? -48.345 34.632 12.127 1.00 34.03 201 THR A O 1
ATOM 1599 N N . GLN A 1 202 ? -48.318 35.957 10.312 1.00 34.50 202 GLN A N 1
ATOM 1600 C CA . GLN A 1 202 ? -46.980 35.684 9.811 1.00 34.50 202 GLN A CA 1
ATOM 1601 C C . GLN A 1 202 ? -46.232 37.029 9.783 1.00 34.50 202 GLN A C 1
ATOM 1603 O O . GLN A 1 202 ? -46.805 38.016 9.333 1.00 34.50 202 GLN A O 1
ATOM 1608 N N . PHE A 1 203 ? -44.969 36.985 10.214 1.00 29.94 203 PHE A N 1
ATOM 1609 C CA . PHE A 1 203 ? -43.821 37.841 9.873 1.00 29.94 203 PHE A CA 1
ATOM 1610 C C . PHE A 1 203 ? -43.707 39.318 10.298 1.00 29.94 203 PHE A C 1
ATOM 1612 O O . PHE A 1 203 ? -44.586 40.144 10.085 1.00 29.94 203 PHE A O 1
ATOM 1619 N N . GLY A 1 204 ? -42.471 39.616 10.733 1.00 28.67 204 GLY A N 1
ATOM 1620 C CA . GLY A 1 204 ? -41.784 40.914 10.705 1.00 28.67 204 GLY A CA 1
ATOM 1621 C C . GLY A 1 204 ? -41.752 41.605 12.069 1.00 28.67 204 GLY A C 1
ATOM 1622 O O . GLY A 1 204 ? -42.777 41.697 12.721 1.00 28.67 204 GLY A O 1
ATOM 1623 N N . ASN A 1 205 ? -40.655 42.124 12.617 1.00 27.98 205 ASN A N 1
ATOM 1624 C CA . ASN A 1 205 ? -39.297 42.399 12.151 1.00 27.98 205 ASN A CA 1
ATOM 1625 C C . ASN A 1 205 ? -38.418 42.573 13.405 1.00 27.98 205 ASN A C 1
ATOM 1627 O O . ASN A 1 205 ? -38.900 43.104 14.403 1.00 27.98 205 ASN A O 1
ATOM 1631 N N . SER A 1 206 ? -37.126 42.251 13.334 1.00 34.47 206 SER A N 1
ATOM 1632 C CA . SER A 1 206 ? -36.085 43.156 13.853 1.00 34.47 206 SER A CA 1
ATOM 1633 C C . SER A 1 206 ? -34.703 42.709 13.402 1.00 34.47 206 SER A C 1
ATOM 1635 O O . SER A 1 206 ? -34.178 41.667 13.784 1.00 34.47 206 SER A O 1
ATOM 1637 N N . VAL A 1 207 ? -34.151 43.560 12.551 1.00 34.12 207 VAL A N 1
ATOM 1638 C CA . VAL A 1 207 ? -32.759 43.646 12.147 1.00 34.12 207 VAL A CA 1
ATOM 1639 C C . VAL A 1 207 ? -31.987 44.328 13.273 1.00 34.12 207 VAL A C 1
ATOM 1641 O O . VAL A 1 207 ? -32.436 45.342 13.798 1.00 34.12 207 VAL A O 1
ATOM 1644 N N . SER A 1 208 ? -30.793 43.832 13.580 1.00 39.81 208 SER A N 1
ATOM 1645 C CA . SER A 1 208 ? -29.657 44.671 13.978 1.00 39.81 208 SER A CA 1
ATOM 1646 C C . SER A 1 208 ? -28.368 43.951 13.597 1.00 39.81 208 SER A C 1
ATOM 1648 O O . SER A 1 208 ? -28.053 42.880 14.107 1.00 39.81 208 SER A O 1
ATOM 1650 N N . GLN A 1 209 ? -27.682 44.528 12.614 1.00 36.25 209 GLN A N 1
ATOM 1651 C CA . GLN A 1 209 ? -26.358 44.143 12.136 1.00 36.25 209 GLN A CA 1
ATOM 1652 C C . GLN A 1 209 ? -25.253 44.702 13.049 1.00 36.25 209 GLN A C 1
ATOM 1654 O O . GLN A 1 209 ? -25.510 45.590 13.858 1.00 36.25 209 GLN A O 1
ATOM 1659 N N . SER A 1 210 ? -24.014 44.288 12.735 1.00 32.16 210 SER A N 1
ATOM 1660 C CA . SER A 1 210 ? -22.720 44.945 13.023 1.00 32.16 210 SER A CA 1
ATOM 1661 C C . SER A 1 210 ? -21.967 44.328 14.214 1.00 32.16 210 SER A C 1
ATOM 1663 O O . SER A 1 210 ? -22.541 44.148 15.273 1.00 32.16 210 SER A O 1
ATOM 1665 N N . ALA A 1 211 ? -20.681 43.968 14.162 1.00 34.50 211 ALA A N 1
ATOM 1666 C CA . ALA A 1 211 ? -19.656 44.075 13.129 1.00 34.50 211 ALA A CA 1
ATOM 1667 C C . ALA A 1 211 ? -18.475 43.131 13.446 1.00 34.50 211 ALA A C 1
ATOM 1669 O O . ALA A 1 211 ? -18.179 42.848 14.600 1.00 34.50 211 ALA A O 1
ATOM 1670 N N . LYS A 1 212 ? -17.785 42.729 12.370 1.00 36.81 212 LYS A N 1
ATOM 1671 C CA . LYS A 1 212 ? -16.328 42.545 12.202 1.00 36.81 212 LYS A CA 1
ATOM 1672 C C . LYS A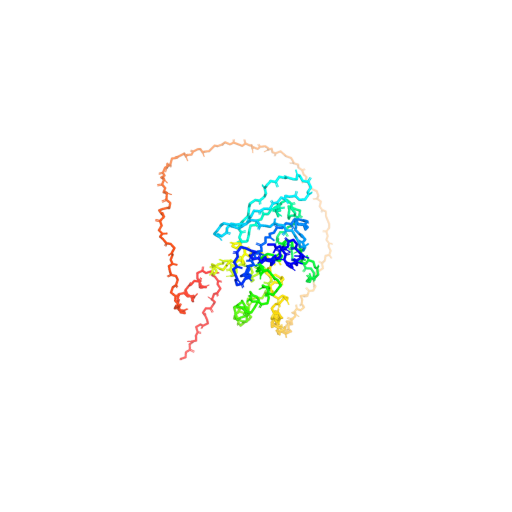 1 212 ? -15.493 42.151 13.436 1.00 36.81 212 LYS A C 1
ATOM 1674 O O . LYS A 1 212 ? -15.257 42.980 14.309 1.00 36.81 212 LYS A O 1
ATOM 1679 N N . LYS A 1 213 ? -14.799 41.009 13.331 1.00 37.34 213 LYS A N 1
ATOM 1680 C CA . LYS A 1 213 ? -13.324 40.957 13.419 1.00 37.34 213 LYS A CA 1
ATOM 1681 C C . LYS A 1 213 ? -12.774 39.613 12.934 1.00 37.34 213 LYS A C 1
ATOM 1683 O O . LYS A 1 213 ? -13.117 38.547 13.425 1.00 37.34 213 LYS A O 1
ATOM 1688 N N . THR A 1 214 ? -11.898 39.719 11.946 1.00 40.81 214 THR A N 1
ATOM 1689 C CA . THR A 1 214 ? -10.929 38.724 11.495 1.00 40.81 214 THR A CA 1
ATOM 1690 C C . THR A 1 214 ? -10.052 38.236 12.645 1.00 40.81 214 THR A C 1
ATOM 1692 O O . THR A 1 214 ? -9.365 39.048 13.259 1.00 40.81 214 THR A O 1
ATOM 1695 N N . HIS A 1 215 ? -9.970 36.921 12.841 1.00 34.28 215 HIS A N 1
ATOM 1696 C CA . HIS A 1 215 ? -8.793 36.285 13.428 1.00 34.28 215 HIS A CA 1
ATOM 1697 C C . HIS A 1 215 ? -8.422 35.051 12.601 1.00 34.28 215 HIS A C 1
ATOM 1699 O O . HIS A 1 215 ? -9.106 34.033 12.625 1.00 34.28 215 HIS A O 1
ATOM 1705 N N . LYS A 1 216 ? -7.314 35.170 11.860 1.00 38.88 216 LYS A N 1
ATOM 1706 C CA . LYS A 1 216 ? -6.482 34.028 11.466 1.00 38.88 216 LYS A CA 1
ATOM 1707 C C . LYS A 1 216 ? -6.079 33.282 12.745 1.00 38.88 216 LYS A C 1
ATOM 1709 O O . LYS A 1 216 ? -5.520 33.940 13.629 1.00 38.88 216 LYS A O 1
ATOM 1714 N N . PRO A 1 217 ? -6.238 31.956 12.851 1.00 38.38 217 PRO A N 1
ATOM 1715 C CA . PRO A 1 217 ? -5.388 31.198 13.742 1.00 38.38 217 PRO A CA 1
ATOM 1716 C C . PRO A 1 217 ? -4.003 31.122 13.095 1.00 38.38 217 PRO A C 1
ATOM 1718 O O . PRO A 1 217 ? -3.784 30.532 12.041 1.00 38.38 217 PRO A O 1
ATOM 1721 N N . ARG A 1 218 ? -3.103 31.862 13.729 1.00 30.84 218 ARG A N 1
ATOM 1722 C CA . ARG A 1 218 ? -1.655 31.834 13.592 1.00 30.84 218 ARG A CA 1
ATOM 1723 C C . ARG A 1 218 ? -1.161 30.387 13.636 1.00 30.84 218 ARG A C 1
ATOM 1725 O O . ARG A 1 218 ? -1.472 29.655 14.569 1.00 30.84 218 ARG A O 1
ATOM 1732 N N . SER A 1 219 ? -0.394 30.012 12.620 1.00 47.66 219 SER A N 1
ATOM 1733 C CA . SER A 1 219 ? 0.420 28.806 12.588 1.00 47.66 219 SER A CA 1
ATOM 1734 C C . SER A 1 219 ? 1.408 28.867 13.754 1.00 47.66 219 SER A C 1
ATOM 1736 O O . SER A 1 219 ? 2.322 29.690 13.745 1.00 47.66 219 SER A O 1
ATOM 1738 N N . GLU A 1 220 ? 1.207 28.027 14.763 1.00 38.19 220 GLU A N 1
ATOM 1739 C CA . GLU A 1 220 ? 2.228 27.702 15.757 1.00 38.19 220 GLU A CA 1
ATOM 1740 C C . GLU A 1 220 ? 2.573 26.213 15.646 1.00 38.19 220 GLU A C 1
ATOM 1742 O O . GLU A 1 220 ? 1.717 25.406 15.271 1.00 38.19 220 GLU A O 1
ATOM 1747 N N . PRO A 1 221 ? 3.855 25.867 15.841 1.00 40.41 221 PRO A N 1
ATOM 1748 C CA . PRO A 1 221 ? 4.416 24.591 15.425 1.00 40.41 221 PRO A CA 1
ATOM 1749 C C . PRO A 1 221 ? 3.838 23.435 16.237 1.00 40.41 221 PRO A C 1
ATOM 1751 O O . PRO A 1 221 ? 3.505 23.596 17.409 1.00 40.41 221 PRO A O 1
ATOM 1754 N N . ALA A 1 222 ? 3.762 22.267 15.590 1.00 37.91 222 ALA A N 1
ATOM 1755 C CA . ALA A 1 222 ? 3.373 20.997 16.187 1.00 37.91 222 ALA A CA 1
ATOM 1756 C C . ALA A 1 222 ? 3.946 20.871 17.603 1.00 37.91 222 ALA A C 1
ATOM 1758 O O . ALA A 1 222 ? 5.167 20.839 17.792 1.00 37.91 222 ALA A O 1
ATOM 1759 N N . ALA A 1 223 ? 3.049 20.847 18.590 1.00 44.00 223 ALA A N 1
ATOM 1760 C CA . ALA A 1 223 ? 3.408 20.621 19.974 1.00 44.00 223 ALA A CA 1
ATOM 1761 C C . ALA A 1 223 ? 4.173 19.297 20.038 1.00 44.00 223 ALA A C 1
ATOM 1763 O O . ALA A 1 223 ? 3.619 18.227 19.782 1.00 44.00 223 ALA A O 1
ATOM 1764 N N . ARG A 1 224 ? 5.471 19.379 20.335 1.00 45.66 224 ARG A N 1
ATOM 1765 C CA . ARG A 1 224 ? 6.264 18.217 20.723 1.00 45.66 224 ARG A CA 1
ATOM 1766 C C . ARG A 1 224 ? 5.637 17.701 22.011 1.00 45.66 224 ARG A C 1
ATOM 1768 O O . ARG A 1 224 ? 5.780 18.336 23.051 1.00 45.66 224 ARG A O 1
ATOM 1775 N N . LEU A 1 225 ? 4.866 16.624 21.916 1.00 42.50 225 LEU A N 1
ATOM 1776 C CA . LEU A 1 225 ? 4.185 16.065 23.072 1.00 42.50 225 LEU A CA 1
ATOM 1777 C C . LEU A 1 225 ? 5.216 15.426 24.000 1.00 42.50 225 LEU A C 1
ATOM 1779 O O . LEU A 1 225 ? 5.955 14.517 23.622 1.00 42.50 225 LEU A O 1
ATOM 1783 N N . SER A 1 226 ? 5.253 15.987 25.205 1.00 47.38 226 SER A N 1
ATOM 1784 C CA . SER A 1 226 ? 5.987 15.513 26.366 1.00 47.38 226 SER A CA 1
ATOM 1785 C C . SER A 1 226 ? 5.495 14.121 26.769 1.00 47.38 226 SER A C 1
ATOM 1787 O O . SER A 1 226 ? 4.310 13.806 26.668 1.00 47.38 226 SER A O 1
ATOM 1789 N N . THR A 1 227 ? 6.407 13.287 27.259 1.00 53.03 227 THR A N 1
ATOM 1790 C CA . THR A 1 227 ? 6.143 11.935 27.779 1.00 53.03 227 THR A CA 1
ATOM 1791 C C . THR A 1 227 ? 5.495 11.939 29.172 1.00 53.03 227 THR A C 1
ATOM 1793 O O . THR A 1 227 ? 5.525 10.922 29.860 1.00 53.03 227 THR A O 1
ATOM 1796 N N . ASP A 1 228 ? 4.951 13.072 29.616 1.00 47.16 228 ASP A N 1
ATOM 1797 C CA . ASP A 1 228 ? 4.518 13.285 30.995 1.00 47.16 228 ASP A CA 1
ATOM 1798 C C . ASP A 1 228 ? 3.056 12.864 31.229 1.00 47.16 228 ASP A C 1
ATOM 1800 O O . ASP A 1 228 ? 2.138 13.276 30.517 1.00 47.16 228 ASP A O 1
ATOM 1804 N N . VAL A 1 229 ? 2.843 12.026 32.245 1.00 57.41 229 VAL A N 1
ATOM 1805 C CA . VAL A 1 229 ? 1.570 11.383 32.618 1.00 57.41 229 VAL A CA 1
ATOM 1806 C C . VAL A 1 229 ? 0.515 12.409 33.055 1.00 57.41 229 VAL A C 1
ATOM 1808 O O . VAL A 1 229 ? -0.683 12.205 32.830 1.00 57.41 229 VAL A O 1
ATOM 1811 N N . ASP A 1 230 ? 0.943 13.542 33.613 1.00 60.81 230 ASP A N 1
ATOM 1812 C CA . ASP A 1 230 ? 0.046 14.593 34.102 1.00 60.81 230 ASP A CA 1
ATOM 1813 C C . ASP A 1 230 ? -0.610 15.405 32.975 1.00 60.81 230 ASP A C 1
ATOM 1815 O O . ASP A 1 230 ? -1.769 15.829 33.097 1.00 60.81 230 ASP A O 1
ATOM 1819 N N . ASP A 1 231 ? 0.068 15.552 31.833 1.00 60.38 231 ASP A N 1
ATOM 1820 C CA . ASP A 1 231 ? -0.505 16.196 30.647 1.00 60.38 231 ASP A CA 1
ATOM 1821 C C . ASP A 1 231 ? -1.618 15.334 30.032 1.00 60.38 231 ASP A C 1
ATOM 1823 O O . ASP A 1 231 ? -2.666 15.851 29.623 1.00 60.38 231 ASP A O 1
ATOM 1827 N N . TRP A 1 232 ? -1.467 14.006 30.080 1.00 54.75 232 TRP A N 1
ATOM 1828 C CA . TRP A 1 232 ? -2.516 13.062 29.682 1.00 54.75 232 TRP A CA 1
ATOM 1829 C C . TRP A 1 232 ? -3.742 13.149 30.590 1.00 54.75 232 TRP A C 1
ATOM 1831 O O . TRP A 1 232 ? -4.871 13.198 30.096 1.00 54.75 232 TRP A O 1
ATOM 1841 N N . ALA A 1 233 ? -3.547 13.217 31.909 1.00 61.38 233 ALA A N 1
ATOM 1842 C CA . ALA A 1 233 ? -4.644 13.332 32.869 1.00 61.38 233 ALA A CA 1
ATOM 1843 C C . ALA A 1 233 ? -5.443 14.634 32.678 1.00 61.38 233 ALA A C 1
ATOM 1845 O O . ALA A 1 233 ? -6.679 14.630 32.737 1.00 61.38 233 ALA A O 1
ATOM 1846 N N . ARG A 1 234 ? -4.761 15.748 32.377 1.00 68.94 234 ARG A N 1
ATOM 1847 C CA . ARG A 1 234 ? -5.413 17.031 32.063 1.00 68.94 234 ARG A CA 1
ATOM 1848 C C . ARG A 1 234 ? -6.164 16.985 30.737 1.00 68.94 234 ARG A C 1
ATOM 1850 O O . ARG A 1 234 ? -7.278 17.504 30.660 1.00 68.94 234 ARG A O 1
ATOM 1857 N N . MET A 1 235 ? -5.604 16.339 29.716 1.00 63.16 235 MET A N 1
ATOM 1858 C CA . MET A 1 235 ? -6.258 16.185 28.414 1.00 63.16 235 MET A CA 1
ATOM 1859 C C . MET A 1 235 ? -7.532 15.331 28.516 1.00 63.16 235 MET A C 1
ATOM 1861 O O . MET A 1 235 ? -8.587 15.734 28.027 1.00 63.16 235 MET A O 1
ATOM 1865 N N . LEU A 1 236 ? -7.477 14.218 29.253 1.00 60.94 236 LEU A N 1
ATOM 1866 C CA . LEU A 1 236 ? -8.629 13.346 29.518 1.00 60.94 236 LEU A CA 1
ATOM 1867 C C . LEU A 1 236 ? -9.705 14.023 30.387 1.00 60.94 236 LEU A C 1
ATOM 1869 O O . LEU A 1 236 ? -10.901 13.814 30.172 1.00 60.94 236 LEU A O 1
ATOM 1873 N N . SER A 1 237 ? -9.299 14.891 31.320 1.00 63.84 237 SER A N 1
ATOM 1874 C CA . SER A 1 237 ? -10.224 15.679 32.150 1.00 63.84 237 SER A CA 1
ATOM 1875 C C . SER A 1 237 ? -10.977 16.74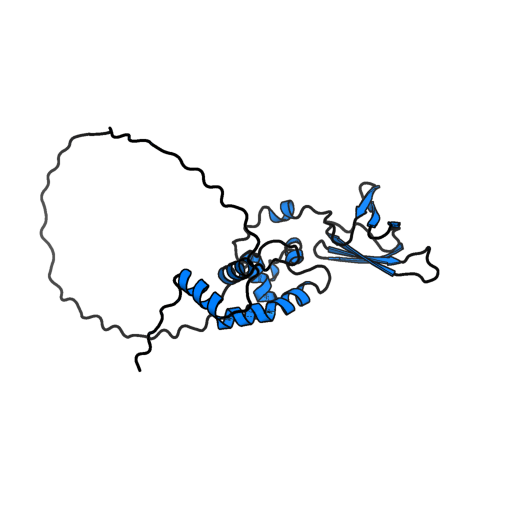1 31.338 1.00 63.84 237 SER A C 1
ATOM 1877 O O . SER A 1 237 ? -12.175 16.934 31.538 1.00 63.84 237 SER A O 1
ATOM 1879 N N . ARG A 1 238 ? -10.315 17.394 30.369 1.00 62.19 238 ARG A N 1
ATOM 1880 C CA . ARG A 1 238 ? -10.949 18.379 29.463 1.00 62.19 238 ARG A CA 1
ATOM 1881 C C . ARG A 1 238 ? -11.979 17.750 28.519 1.00 62.19 238 ARG A C 1
ATOM 1883 O O . ARG A 1 238 ? -12.882 18.445 28.068 1.00 62.19 238 ARG A O 1
ATOM 1890 N N . LEU A 1 239 ? -11.869 16.447 28.263 1.00 59.25 239 LEU A N 1
ATOM 1891 C CA . LEU A 1 239 ? -12.767 15.667 27.403 1.00 59.25 239 LEU A CA 1
ATOM 1892 C C . LEU A 1 239 ? -13.978 15.073 28.155 1.00 59.25 239 LEU A C 1
ATOM 1894 O O . LEU A 1 239 ? -14.696 14.231 27.617 1.00 59.25 239 LEU A O 1
ATOM 1898 N N . GLY A 1 240 ? -14.229 15.508 29.398 1.00 53.19 240 GLY A N 1
ATOM 1899 C CA . GLY A 1 240 ? -15.441 15.158 30.149 1.00 53.19 240 GLY A CA 1
ATOM 1900 C C . GLY A 1 240 ? -15.496 13.708 30.639 1.00 53.19 240 GLY A C 1
ATOM 1901 O O . GLY A 1 240 ? -16.575 13.210 30.958 1.00 53.19 240 GLY A O 1
ATOM 1902 N N . ARG A 1 241 ? -14.352 13.016 30.710 1.00 58.34 241 ARG A N 1
ATOM 1903 C CA . ARG A 1 241 ? -14.251 11.641 31.224 1.00 58.34 241 ARG A CA 1
ATOM 1904 C C . ARG A 1 241 ? -13.227 11.509 32.347 1.00 58.34 241 ARG A C 1
ATOM 1906 O O . ARG A 1 241 ? -12.351 10.660 32.279 1.00 58.34 241 ARG A O 1
ATOM 1913 N N . VAL A 1 242 ? -13.375 12.298 33.407 1.00 43.78 242 VAL A N 1
ATOM 1914 C CA . VAL A 1 242 ? -12.851 11.943 34.734 1.00 43.78 242 VAL A CA 1
ATOM 1915 C C . VAL A 1 242 ? -13.840 12.460 35.779 1.00 43.78 242 VAL A C 1
ATOM 1917 O O . VAL A 1 242 ? -13.922 13.661 36.016 1.00 43.78 242 VAL A O 1
ATOM 1920 N N . SER A 1 243 ? -14.601 11.561 36.411 1.00 45.41 243 SER A N 1
ATOM 1921 C CA . SER A 1 243 ? -15.132 11.854 37.744 1.00 45.41 243 SER A CA 1
ATOM 1922 C C . SER A 1 243 ? -13.967 11.622 38.690 1.00 45.41 243 SER A C 1
ATOM 1924 O O . SER A 1 243 ? -13.578 10.472 38.899 1.00 45.41 243 SER A O 1
ATOM 1926 N N . ARG A 1 244 ? -13.383 12.695 39.230 1.00 47.78 244 ARG A N 1
ATOM 1927 C CA . ARG A 1 244 ? -12.581 12.556 40.443 1.00 47.78 244 ARG A CA 1
ATOM 1928 C C . ARG A 1 244 ? -13.528 11.999 41.496 1.00 47.78 244 ARG A C 1
ATOM 1930 O O . ARG A 1 244 ? -14.592 12.560 41.743 1.00 47.78 244 ARG A O 1
ATOM 1937 N N . LYS A 1 245 ? -13.212 10.811 41.989 1.00 41.38 245 LYS A N 1
ATOM 1938 C CA . LYS A 1 245 ? -13.755 10.344 43.247 1.00 41.38 245 LYS A CA 1
ATOM 1939 C C . LYS A 1 245 ? -12.831 10.977 44.273 1.00 41.38 245 LYS A C 1
ATOM 1941 O O . LYS A 1 245 ? -11.674 10.582 44.355 1.00 41.38 245 LYS A O 1
ATOM 1946 N N . ASP A 1 246 ? -13.303 12.043 44.901 1.00 44.34 246 ASP A N 1
ATOM 1947 C CA . ASP A 1 246 ? -12.621 12.615 46.050 1.00 44.34 246 ASP A CA 1
ATOM 1948 C C . ASP A 1 246 ? -12.598 11.517 47.125 1.00 44.34 246 ASP A C 1
ATOM 1950 O O . ASP A 1 246 ? -13.653 11.029 47.540 1.00 44.34 246 ASP A O 1
ATOM 1954 N N . ASP A 1 247 ? -11.404 11.043 47.475 1.00 42.09 247 ASP A N 1
ATOM 1955 C CA . ASP A 1 247 ? -11.200 10.273 48.695 1.00 42.09 247 ASP A CA 1
ATOM 1956 C C . ASP A 1 247 ? -11.054 11.299 49.827 1.00 42.09 247 ASP A C 1
ATOM 1958 O O . ASP A 1 247 ? -10.056 12.013 49.912 1.00 42.09 247 ASP A O 1
ATOM 1962 N N . ASP A 1 248 ? -12.100 11.399 50.648 1.00 40.22 248 ASP A N 1
ATOM 1963 C CA . ASP A 1 248 ? -12.024 11.912 52.016 1.00 40.22 248 ASP A CA 1
ATOM 1964 C C . ASP A 1 248 ? -11.381 10.822 52.888 1.00 40.22 248 ASP A C 1
ATOM 1966 O O . ASP A 1 248 ? -11.885 9.692 52.944 1.00 40.22 248 ASP A O 1
ATOM 1970 N N . GLY A 1 249 ? -10.287 11.172 53.568 1.00 35.78 249 GLY A N 1
ATOM 1971 C CA . GLY A 1 249 ? -9.576 10.325 54.528 1.00 35.78 249 GLY A CA 1
ATOM 1972 C C . GLY A 1 249 ? -8.199 10.861 54.873 1.00 35.78 249 GLY A C 1
ATOM 1973 O O . GLY A 1 249 ? -7.225 10.339 54.290 1.00 35.78 249 GLY A O 1
#

Secondary structure (DSSP, 8-state):
-EEEEEEETTEEEEEEE-TTSTT--EEEEEEE-SS----TT---EEETTEEEEE-TTT--EEEEETT-B-S-HHHHHTT--TTSPPSSGGG--TGGGGGG-SSTTHHHHHHHHHHHHHHHHHHTT--SHHHHHHHHHHTT---TTSPPPPHHHHHHHHHHHT---PPP----------PPP-----------------------------------------------HHHHHHHHHHTT---------

Organism: NCBI:txid154981

pLDDT: mean 71.84, std 22.65, range [27.98, 95.81]

Foldseek 3Di:
DWADWDDDLQKIKTWDFDPVDPVRDIDI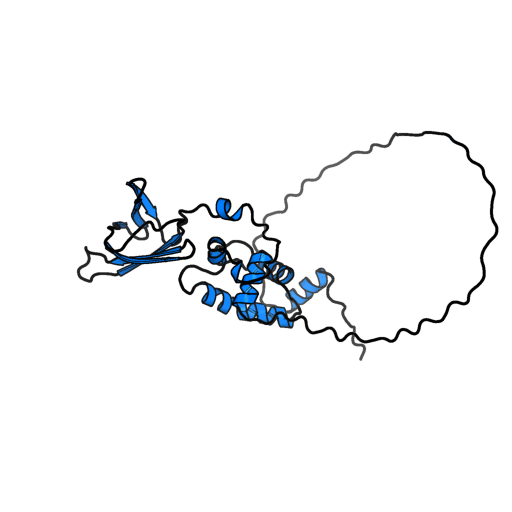AMEGHPDDQDDHPADWDDDDQKIWHQGPPPRDIDIDGHYYYPDDLCVVCVPPDLQDADPDLVPQHSSLCVLQHDDDCSVVVSLVVCLVVVVVCLVVLQAALQSQQVVCVVVVHGGNNRHGRGSHSSNNSCVSNVPDRPRPPPPPPPPVPDDDDDDDDDDDDDDDDDDDDDDDDDDDDDDDDDDDDDDDPDDDDDPPDDPDPVVVVVVCVVVVP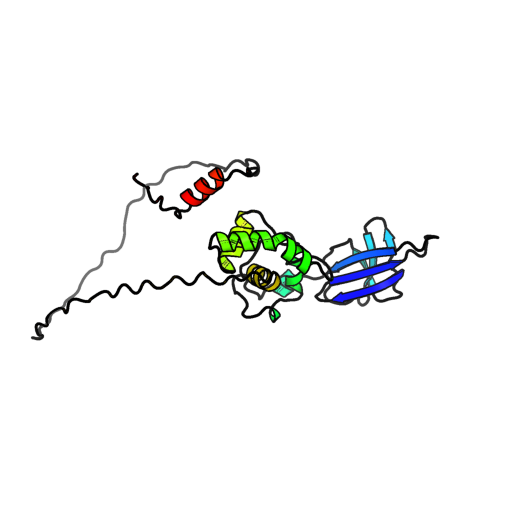DDPPDDDD